Protein AF-A0A9P8JKS2-F1 (afdb_monomer_lite)

Organism: Aureobasidium melanogenum (NCBI:txid46634)

InterPro domains:
  IPR004343 Plus-3 domain [PF03126] (1-62)
  IPR004343 Plus-3 domain [PS51360] (1-87)
  IPR036128 Plus3-like superfamily [G3DSA:3.90.70.200] (1-84)
  IPR036128 Plus3-like superfamily [SSF159042] (1-85)

Radius of gyration: 45.81 Å; chains: 1; bounding box: 72×130×106 Å

Foldseek 3Di:
DWAFPDKDFADKDWDADPVRDIAIGRIWTFTDQQPDTDTHRCVPDDPDDDDPVNVVSSVVSNVVNVHDDDDPVNVVVVVVVVVCVVVDDDDPVNVVVVVVVRVVRVVSNLVVQLVVLVVQLVVCVVVVPVVSNVVSVVVNVCSVCVPPVVVVVVVVVVVVVVVVVVVVVVVVVVVVVVVVVVVVVVVVVVVVVVVVVVVVVVVVVVVVVVVVVVVVVVVVVDDDDDDDDDDDDDDDDDDDDDDDDDDDDDDDDPDDDDDDDPPDDPDVVVVVVVPCPPPPDDD

Secondary structure (DSSP, 8-state):
--EEEEEEEEEEEEEE-TTS-EEEEEEEEEEEETTEEEEEEGGGS--SPPPHHHHHHHHHHHHHTTPPPPPHHHHHHHHHHHHHHHHPPPPHHHHHHHHHHHHHHHHHHHHHHHHHHHHHHHHHHHTT-HHHHHHHHHHHHHHHHHHHHHHHHHHHHHHHHHHHHHHHHHHHHHHHHHHHHHHHHHHHHHHHHHHHHHHHHHHHHHHHHHHHHHHHHHHTTS------------------------------------S-----PPPHHHHHHHS--------

pLDDT: mean 73.34, std 19.93, range [29.66, 95.75]

Structure (mmCIF, N/CA/C/O backbone):
data_AF-A0A9P8JKS2-F1
#
_entry.id   AF-A0A9P8JKS2-F1
#
loop_
_atom_site.group_PDB
_atom_site.id
_atom_site.type_symbol
_atom_site.label_atom_id
_atom_site.label_alt_id
_atom_site.label_comp_id
_atom_site.label_asym_id
_atom_site.label_entity_id
_atom_site.label_seq_id
_atom_site.pdbx_PDB_ins_code
_atom_site.Cartn_x
_atom_site.Cartn_y
_atom_site.Cartn_z
_atom_site.occupancy
_atom_site.B_iso_or_equiv
_atom_site.auth_seq_id
_atom_site.auth_comp_id
_atom_site.auth_asym_id
_atom_site.auth_atom_id
_atom_site.pdbx_PDB_model_num
ATOM 1 N N . MET A 1 1 ? 18.249 -4.285 -13.008 1.00 86.75 1 MET A N 1
ATOM 2 C CA . MET A 1 1 ? 17.448 -3.113 -13.438 1.00 86.75 1 MET A CA 1
ATOM 3 C C . MET A 1 1 ? 16.385 -3.536 -14.451 1.00 86.75 1 MET A C 1
ATOM 5 O O . MET A 1 1 ? 16.694 -4.327 -15.337 1.00 86.75 1 MET A O 1
ATOM 9 N N . ALA A 1 2 ? 15.153 -3.040 -14.323 1.00 88.56 2 ALA A N 1
ATOM 10 C CA . ALA A 1 2 ? 14.040 -3.313 -15.238 1.00 88.56 2 ALA A CA 1
ATOM 11 C C . ALA A 1 2 ? 13.149 -2.064 -15.378 1.00 88.56 2 ALA A C 1
ATOM 13 O O . ALA A 1 2 ? 13.172 -1.192 -14.510 1.00 88.56 2 ALA A O 1
ATOM 14 N N . GLN A 1 3 ? 12.383 -1.966 -16.465 1.00 90.19 3 GLN A N 1
ATOM 15 C CA . GLN A 1 3 ? 11.448 -0.868 -16.716 1.00 90.19 3 GLN A CA 1
ATOM 16 C C . GLN A 1 3 ? 10.019 -1.291 -16.369 1.00 90.19 3 GLN A C 1
ATOM 18 O O . GLN A 1 3 ? 9.536 -2.285 -16.901 1.00 90.19 3 GLN A O 1
ATOM 23 N N . ILE A 1 4 ? 9.310 -0.512 -15.551 1.00 93.19 4 ILE A N 1
ATOM 24 C CA . ILE A 1 4 ? 7.879 -0.731 -15.295 1.00 93.19 4 ILE A CA 1
ATOM 25 C C . ILE A 1 4 ? 7.089 -0.331 -16.550 1.00 93.19 4 ILE A C 1
ATOM 27 O O . ILE A 1 4 ? 7.188 0.808 -17.009 1.00 93.19 4 ILE A O 1
ATOM 31 N N . LYS A 1 5 ? 6.326 -1.271 -17.114 1.00 91.62 5 LYS A N 1
ATOM 32 C CA . LYS A 1 5 ? 5.419 -1.042 -18.251 1.00 91.62 5 LYS A CA 1
ATOM 33 C C . LYS A 1 5 ? 3.995 -0.738 -17.800 1.00 91.62 5 LYS A C 1
ATOM 35 O O . LYS A 1 5 ? 3.306 0.045 -18.445 1.00 91.62 5 LYS A O 1
ATOM 40 N N . GLY A 1 6 ? 3.573 -1.331 -16.688 1.00 92.88 6 GLY A N 1
ATOM 41 C CA . GLY A 1 6 ? 2.240 -1.149 -16.133 1.00 92.88 6 GLY A CA 1
ATOM 42 C C . GLY A 1 6 ? 2.052 -1.911 -14.830 1.00 92.88 6 GLY A C 1
ATOM 43 O O . GLY A 1 6 ? 2.999 -2.476 -14.278 1.00 92.88 6 GLY A O 1
ATOM 44 N N . PHE A 1 7 ? 0.810 -1.934 -14.360 1.00 94.25 7 PHE A N 1
ATOM 45 C CA . PHE A 1 7 ? 0.413 -2.634 -13.146 1.00 94.25 7 PHE A CA 1
ATOM 46 C C . PHE A 1 7 ? -0.696 -3.631 -13.462 1.00 94.25 7 PHE A C 1
ATOM 48 O O . PHE A 1 7 ? -1.580 -3.348 -14.270 1.00 94.25 7 PHE A O 1
ATOM 55 N N . THR A 1 8 ? -0.646 -4.784 -12.808 1.00 93.75 8 THR A N 1
ATOM 56 C CA . THR A 1 8 ? -1.671 -5.829 -12.881 1.00 93.75 8 THR A CA 1
ATOM 57 C C . THR A 1 8 ? -2.110 -6.225 -11.474 1.00 93.75 8 THR A C 1
ATOM 59 O O . THR A 1 8 ? -1.420 -5.929 -10.497 1.00 93.75 8 THR A O 1
ATOM 62 N N . SER A 1 9 ? -3.282 -6.843 -11.344 1.00 90.69 9 SER A N 1
ATOM 63 C CA . SER A 1 9 ? -3.780 -7.371 -10.072 1.00 90.69 9 SER A CA 1
ATOM 64 C C . SER A 1 9 ? -3.593 -8.883 -10.026 1.00 90.69 9 SER A C 1
ATOM 66 O O . SER A 1 9 ? -4.036 -9.581 -10.936 1.00 90.69 9 SER A O 1
ATOM 68 N N . GLY A 1 10 ? -2.980 -9.383 -8.961 1.00 88.00 10 GLY A N 1
ATOM 69 C CA . GLY A 1 10 ? -2.690 -10.795 -8.759 1.00 88.00 10 GLY A CA 1
ATOM 70 C C . GLY A 1 10 ? -3.093 -11.276 -7.369 1.00 88.00 10 GLY A C 1
ATOM 71 O O . GLY A 1 10 ? -4.069 -10.815 -6.777 1.00 88.00 10 GLY A O 1
ATOM 72 N N . LYS A 1 11 ? -2.338 -12.245 -6.844 1.00 86.69 11 LYS A N 1
ATOM 73 C CA . LYS A 1 11 ? -2.612 -12.838 -5.531 1.00 86.69 11 LYS A CA 1
ATOM 74 C C . LYS A 1 11 ? -2.359 -11.806 -4.424 1.00 86.69 11 LYS A C 1
ATOM 76 O O . LYS A 1 11 ? -1.265 -11.255 -4.390 1.00 86.69 11 LYS A O 1
ATOM 81 N N . PRO A 1 12 ? -3.308 -11.562 -3.505 1.00 89.12 12 PRO A N 1
ATOM 82 C CA . PRO A 1 12 ? -3.088 -10.639 -2.398 1.00 89.12 12 PRO A CA 1
ATOM 83 C C . PRO A 1 12 ? -1.911 -11.077 -1.520 1.00 89.12 12 PRO A C 1
ATOM 85 O O . PRO A 1 12 ? -1.812 -12.245 -1.138 1.00 89.12 12 PRO A O 1
ATOM 88 N N . TYR A 1 13 ? -1.039 -10.137 -1.176 1.00 88.56 13 TYR A N 1
ATOM 89 C CA . TYR A 1 13 ? 0.088 -10.350 -0.276 1.00 88.56 13 TYR A CA 1
ATOM 90 C C . TYR A 1 13 ? 0.253 -9.166 0.682 1.00 88.56 13 TYR A C 1
ATOM 92 O O . TYR A 1 13 ? -0.280 -8.077 0.464 1.00 88.56 13 TYR A O 1
ATOM 100 N N . GLN A 1 14 ? 0.958 -9.409 1.784 1.00 88.38 14 GLN A N 1
ATOM 101 C CA . GLN A 1 14 ? 1.196 -8.421 2.830 1.00 88.38 14 GLN A CA 1
ATOM 102 C C . GLN A 1 14 ? 2.589 -7.808 2.665 1.00 88.38 14 GLN A C 1
ATOM 104 O O . GLN A 1 14 ? 3.551 -8.516 2.368 1.00 88.38 14 GLN A O 1
ATOM 109 N N . MET A 1 15 ? 2.682 -6.498 2.861 1.00 87.50 15 MET A N 1
ATOM 110 C CA . MET A 1 15 ? 3.915 -5.716 2.868 1.00 87.50 15 MET A CA 1
ATOM 111 C C . MET A 1 15 ? 3.954 -4.809 4.090 1.00 87.50 15 MET A C 1
ATOM 113 O O . MET A 1 15 ? 2.918 -4.483 4.664 1.00 87.50 15 MET A O 1
ATOM 117 N N . GLU A 1 16 ? 5.146 -4.378 4.474 1.00 87.25 16 GLU A N 1
ATOM 118 C CA . GLU A 1 16 ? 5.344 -3.397 5.535 1.00 87.25 16 GLU A CA 1
ATOM 119 C C . GLU A 1 16 ? 5.376 -1.986 4.937 1.00 87.25 16 GLU A C 1
ATOM 121 O O . GLU A 1 16 ? 6.025 -1.742 3.919 1.00 87.25 16 GLU A O 1
ATOM 126 N N . GLY A 1 17 ? 4.607 -1.063 5.515 1.00 81.38 17 GLY A N 1
ATOM 127 C CA . GLY A 1 17 ? 4.659 0.351 5.145 1.00 81.38 17 GLY A CA 1
ATOM 128 C C . GLY A 1 17 ? 5.829 1.070 5.818 1.00 81.38 17 GLY A C 1
ATOM 129 O O . GLY A 1 17 ? 6.444 0.544 6.739 1.00 81.38 17 GLY A O 1
ATOM 130 N N . LEU A 1 18 ? 6.077 2.327 5.435 1.00 75.44 18 LEU A N 1
ATOM 131 C CA . LEU A 1 18 ? 7.152 3.146 6.022 1.00 75.44 18 LEU A CA 1
ATOM 132 C C . LEU A 1 18 ? 7.033 3.306 7.550 1.00 75.44 18 LEU A C 1
ATOM 134 O O . LEU A 1 18 ? 8.031 3.504 8.234 1.00 75.44 18 LEU A O 1
ATOM 138 N N . ASN A 1 19 ? 5.817 3.181 8.085 1.00 79.31 19 ASN A N 1
ATOM 139 C CA . ASN A 1 19 ? 5.521 3.321 9.511 1.00 79.31 19 ASN A CA 1
ATOM 140 C C . ASN A 1 19 ? 5.611 1.983 10.273 1.00 79.31 19 ASN A C 1
ATOM 142 O O . ASN A 1 19 ? 5.067 1.872 11.369 1.00 79.31 19 ASN A O 1
ATOM 146 N N . GLY A 1 20 ? 6.176 0.935 9.661 1.00 78.38 20 GLY A N 1
ATOM 147 C CA . GLY A 1 20 ? 6.254 -0.420 10.221 1.00 78.38 20 GLY A CA 1
ATOM 148 C C . GLY A 1 20 ? 4.915 -1.169 10.292 1.00 78.38 20 GLY A C 1
ATOM 149 O O . GLY A 1 20 ? 4.833 -2.302 10.760 1.00 78.38 20 GLY A O 1
ATOM 150 N N . LYS A 1 21 ? 3.820 -0.545 9.839 1.00 84.44 21 LYS A N 1
ATOM 151 C CA . LYS A 1 21 ? 2.484 -1.151 9.857 1.00 84.44 21 LYS A CA 1
ATOM 152 C C . LYS A 1 21 ? 2.294 -2.048 8.630 1.00 84.44 21 LYS A C 1
ATOM 154 O O . LYS A 1 21 ? 2.535 -1.584 7.509 1.00 84.44 21 LYS A O 1
ATOM 159 N N . PRO A 1 22 ? 1.813 -3.292 8.797 1.00 85.12 22 PRO A N 1
ATOM 160 C CA . PRO A 1 22 ? 1.529 -4.156 7.667 1.00 85.12 22 PRO A CA 1
ATOM 161 C C . PRO A 1 22 ? 0.309 -3.659 6.885 1.00 85.12 22 PRO A C 1
ATOM 163 O O . PRO A 1 22 ? -0.738 -3.353 7.458 1.00 85.12 22 PRO A O 1
ATOM 166 N N . PHE A 1 23 ? 0.421 -3.631 5.562 1.00 87.31 23 PHE A N 1
ATOM 167 C CA . PHE A 1 23 ? -0.684 -3.387 4.646 1.00 87.31 23 PHE A CA 1
ATOM 168 C C . PHE A 1 23 ? -0.767 -4.501 3.603 1.00 87.31 23 PHE A C 1
ATOM 170 O O . PHE A 1 23 ? 0.216 -5.157 3.266 1.00 87.31 23 PHE A O 1
ATOM 177 N N . VAL A 1 24 ? -1.972 -4.734 3.098 1.00 88.69 24 VAL A N 1
ATOM 178 C CA . VAL A 1 24 ? -2.240 -5.758 2.090 1.00 88.69 24 VAL A CA 1
ATOM 179 C C . VAL A 1 24 ? -2.349 -5.091 0.729 1.00 88.69 24 VAL A C 1
ATOM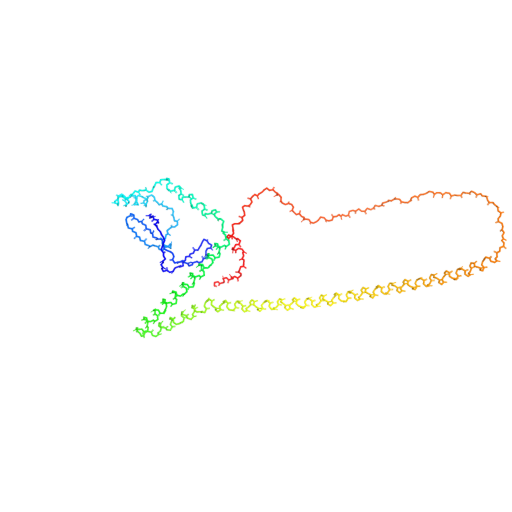 181 O O . VAL A 1 24 ? -3.046 -4.086 0.584 1.00 88.69 24 VAL A O 1
ATOM 184 N N . THR A 1 25 ? -1.716 -5.682 -0.279 1.00 88.88 25 THR A N 1
ATOM 185 C CA . THR A 1 25 ? -1.849 -5.268 -1.674 1.00 88.88 25 THR A CA 1
ATOM 186 C C . THR A 1 25 ? -2.042 -6.477 -2.584 1.00 88.88 25 THR A C 1
ATOM 188 O O . THR A 1 25 ? -1.514 -7.557 -2.337 1.00 88.88 25 THR A O 1
ATOM 191 N N . ASP A 1 26 ? -2.833 -6.304 -3.638 1.00 90.75 26 ASP A N 1
ATOM 192 C CA . ASP A 1 26 ? -3.009 -7.270 -4.727 1.00 90.75 26 ASP A CA 1
ATOM 193 C C . ASP A 1 26 ? -2.271 -6.833 -5.996 1.00 90.75 26 ASP A C 1
ATOM 195 O O . ASP A 1 26 ? -2.469 -7.406 -7.062 1.00 90.75 26 ASP A O 1
ATOM 199 N N . GLN A 1 27 ? -1.442 -5.796 -5.903 1.00 90.94 27 GLN A N 1
ATOM 200 C CA . GLN A 1 27 ? -0.905 -5.095 -7.057 1.00 90.94 27 GLN A CA 1
ATOM 201 C C . GLN A 1 27 ? 0.491 -5.610 -7.416 1.00 90.94 27 GLN A C 1
ATOM 203 O O . GLN A 1 27 ? 1.361 -5.724 -6.560 1.00 90.94 27 GLN A O 1
ATOM 208 N N . TYR A 1 28 ? 0.698 -5.907 -8.693 1.00 93.38 28 TYR A N 1
ATOM 209 C CA . TYR A 1 28 ? 1.932 -6.442 -9.259 1.00 93.38 28 TYR A CA 1
ATOM 210 C C . TYR A 1 28 ? 2.466 -5.466 -10.303 1.00 93.38 28 TYR A C 1
ATOM 212 O O . TYR A 1 28 ? 1.704 -4.901 -11.093 1.00 93.38 28 TYR A O 1
ATOM 220 N N . ALA A 1 29 ? 3.783 -5.283 -10.328 1.00 92.75 29 ALA A N 1
ATOM 221 C CA . ALA A 1 29 ? 4.447 -4.484 -11.343 1.00 92.75 29 ALA A CA 1
ATOM 222 C C . ALA A 1 29 ? 4.778 -5.368 -12.547 1.00 92.75 29 ALA A C 1
ATOM 224 O O . ALA A 1 29 ? 5.498 -6.363 -12.430 1.00 92.75 29 ALA A O 1
ATOM 225 N N . VAL A 1 30 ? 4.271 -4.995 -13.721 1.00 94.00 30 VAL A N 1
ATOM 226 C CA . VAL A 1 30 ? 4.699 -5.594 -14.985 1.00 94.00 30 VAL A CA 1
ATOM 227 C C . VAL A 1 30 ? 6.005 -4.918 -15.370 1.00 94.00 30 VAL A C 1
ATOM 229 O O . VAL A 1 30 ? 6.022 -3.745 -15.756 1.00 94.00 30 VAL A O 1
ATOM 232 N N . VAL A 1 31 ? 7.107 -5.645 -15.214 1.00 92.56 31 VAL A N 1
ATOM 233 C CA . VAL A 1 31 ? 8.454 -5.140 -15.475 1.00 92.56 31 VAL A CA 1
ATOM 234 C C . VAL A 1 31 ? 9.054 -5.806 -16.704 1.00 92.56 31 VAL A C 1
ATOM 236 O O . VAL A 1 31 ? 8.900 -7.005 -16.930 1.00 92.56 31 VAL A O 1
ATOM 239 N N . ALA A 1 32 ? 9.759 -5.002 -17.491 1.00 90.62 32 ALA A N 1
ATOM 240 C CA . ALA A 1 32 ? 10.454 -5.415 -18.694 1.00 90.62 32 ALA A CA 1
ATOM 241 C C . ALA A 1 32 ? 11.969 -5.335 -18.489 1.00 90.62 32 ALA A C 1
ATOM 243 O O . ALA A 1 32 ? 12.503 -4.297 -18.081 1.00 90.62 32 ALA A O 1
ATOM 244 N N . HIS A 1 33 ? 12.670 -6.417 -18.812 1.00 89.75 33 HIS A N 1
ATOM 245 C CA . HIS A 1 33 ? 14.121 -6.434 -18.954 1.00 89.75 33 HIS A CA 1
ATOM 246 C C . HIS A 1 33 ? 14.448 -6.829 -20.394 1.00 89.75 33 HIS A C 1
ATOM 248 O O . HIS A 1 33 ? 14.303 -7.991 -20.770 1.00 89.75 33 HIS A O 1
ATOM 254 N N . GLY A 1 34 ? 14.814 -5.843 -21.217 1.00 86.56 34 GLY A N 1
ATOM 255 C CA . GLY A 1 34 ? 14.861 -6.045 -22.664 1.00 86.56 34 GLY A CA 1
ATOM 256 C C . GLY A 1 34 ? 13.458 -6.315 -23.221 1.00 86.56 34 GLY A C 1
ATOM 257 O O . GLY A 1 34 ? 12.528 -5.555 -22.945 1.00 86.56 34 GLY A O 1
ATOM 258 N N . LYS A 1 35 ? 13.303 -7.405 -23.973 1.00 87.50 35 LYS A N 1
ATOM 259 C CA . LYS A 1 35 ? 12.033 -7.902 -24.525 1.00 87.50 35 LYS A CA 1
ATOM 260 C C . LYS A 1 35 ? 11.270 -8.822 -23.563 1.00 87.50 35 LYS A C 1
ATOM 262 O O . LYS A 1 35 ? 10.098 -9.110 -23.792 1.00 87.50 35 LYS A O 1
ATOM 267 N N . ALA A 1 36 ? 11.918 -9.305 -22.504 1.00 89.12 36 ALA A N 1
ATOM 268 C CA . ALA A 1 36 ? 11.271 -10.166 -21.524 1.00 89.12 36 ALA A CA 1
ATOM 269 C C . ALA A 1 36 ? 10.399 -9.328 -20.584 1.00 89.12 36 ALA A C 1
ATOM 271 O O . ALA A 1 36 ? 10.910 -8.489 -19.841 1.00 89.12 36 ALA A O 1
ATOM 272 N N . GLU A 1 37 ? 9.093 -9.583 -20.595 1.00 92.44 37 GLU A N 1
ATOM 273 C CA . GLU A 1 37 ? 8.124 -8.952 -19.700 1.00 92.44 37 GLU A CA 1
ATOM 274 C C . GLU A 1 37 ? 7.611 -9.978 -18.693 1.00 92.44 37 GLU A C 1
ATOM 276 O O . GLU A 1 37 ? 7.249 -11.101 -19.053 1.00 92.44 37 GLU A O 1
ATOM 281 N N . LYS A 1 38 ? 7.616 -9.607 -17.412 1.00 92.69 38 LYS A N 1
ATOM 282 C CA . LYS A 1 38 ? 7.111 -10.461 -16.341 1.00 92.69 38 LYS A CA 1
ATOM 283 C C . LYS A 1 38 ? 6.496 -9.629 -15.227 1.00 92.69 38 LYS A C 1
ATOM 285 O O . LYS A 1 38 ? 6.981 -8.555 -14.881 1.00 92.69 38 LYS A O 1
ATOM 290 N N . GLU A 1 39 ? 5.432 -10.161 -14.654 1.00 93.50 39 GLU A N 1
ATOM 291 C CA . GLU A 1 39 ? 4.775 -9.625 -13.469 1.00 93.50 39 GLU A CA 1
ATOM 292 C C . GLU A 1 39 ? 5.521 -10.054 -12.202 1.00 93.50 39 GLU A C 1
ATOM 294 O O . GLU A 1 39 ? 5.778 -11.238 -11.970 1.00 93.50 39 GLU A O 1
ATOM 299 N N . TRP A 1 40 ? 5.887 -9.066 -11.388 1.00 93.31 40 TRP A N 1
ATOM 300 C CA . TRP A 1 40 ? 6.582 -9.262 -10.123 1.00 93.31 40 TRP A CA 1
ATOM 301 C C . TRP A 1 40 ? 5.829 -8.563 -8.987 1.00 93.31 40 TRP A C 1
ATOM 303 O O . TRP A 1 40 ? 5.344 -7.442 -9.169 1.00 93.31 40 TRP A O 1
ATOM 313 N N . PRO A 1 41 ? 5.714 -9.202 -7.810 1.00 92.88 41 PRO A N 1
ATOM 314 C CA . PRO A 1 41 ? 5.171 -8.539 -6.635 1.00 92.88 41 PRO A CA 1
ATOM 315 C C . PRO A 1 41 ? 6.172 -7.493 -6.128 1.00 92.88 41 PRO A C 1
ATOM 317 O O . PRO A 1 41 ? 7.382 -7.707 -6.187 1.00 92.88 41 PRO A O 1
ATOM 320 N N . PHE A 1 42 ? 5.677 -6.391 -5.564 1.00 90.19 42 PHE A N 1
ATOM 321 C CA . PHE A 1 42 ? 6.522 -5.316 -5.026 1.00 90.19 42 PHE A CA 1
ATOM 322 C C . PHE A 1 42 ? 7.453 -5.764 -3.892 1.00 90.19 42 PHE A C 1
ATOM 324 O O . PHE A 1 42 ? 8.495 -5.155 -3.701 1.00 90.19 42 PHE A O 1
ATOM 331 N N . ILE A 1 43 ? 7.144 -6.862 -3.192 1.00 89.62 43 ILE A N 1
ATOM 332 C CA . ILE A 1 43 ? 8.044 -7.441 -2.178 1.00 89.62 43 ILE A CA 1
ATOM 333 C C . ILE A 1 43 ? 9.373 -7.946 -2.768 1.00 89.62 43 ILE A C 1
ATOM 335 O O . ILE A 1 43 ? 10.354 -8.091 -2.051 1.00 89.62 43 ILE A O 1
ATOM 339 N N . ALA A 1 44 ? 9.411 -8.237 -4.071 1.00 88.19 44 ALA A N 1
ATOM 340 C CA . ALA A 1 44 ? 10.626 -8.655 -4.764 1.00 88.19 44 ALA A CA 1
ATOM 341 C C . ALA A 1 44 ? 11.442 -7.465 -5.305 1.00 88.19 44 ALA A C 1
ATOM 343 O O . ALA A 1 44 ? 12.509 -7.671 -5.886 1.00 88.19 44 ALA A O 1
ATOM 344 N N . CYS A 1 45 ? 10.943 -6.233 -5.170 1.00 88.06 45 CYS A N 1
ATOM 345 C CA . CYS A 1 45 ? 11.658 -5.032 -5.579 1.00 88.06 45 CYS A CA 1
ATOM 346 C C . CYS A 1 45 ? 12.644 -4.609 -4.480 1.00 88.06 45 CYS A C 1
ATOM 348 O O . CYS A 1 45 ? 12.291 -4.591 -3.307 1.00 88.06 45 CYS A O 1
ATOM 350 N N . SER A 1 46 ? 13.879 -4.279 -4.868 1.00 90.94 46 SER A N 1
ATOM 351 C CA . SER A 1 46 ? 14.891 -3.742 -3.950 1.00 90.94 46 SER A CA 1
ATOM 352 C C . SER A 1 46 ? 14.727 -2.231 -3.786 1.00 90.94 46 SER A C 1
ATOM 354 O O . SER A 1 46 ? 14.475 -1.540 -4.775 1.00 90.94 46 SER A O 1
ATOM 356 N N . ASP A 1 47 ? 14.971 -1.729 -2.575 1.00 88.62 47 ASP A N 1
ATOM 357 C CA . ASP A 1 47 ? 15.024 -0.294 -2.255 1.00 88.62 47 ASP A CA 1
ATOM 358 C C . ASP A 1 47 ? 16.432 0.315 -2.433 1.00 88.62 47 ASP A C 1
ATOM 360 O O . ASP A 1 47 ? 16.639 1.513 -2.235 1.00 88.62 47 ASP A O 1
ATOM 364 N N . SER A 1 48 ? 17.431 -0.498 -2.799 1.00 91.06 48 SER A N 1
ATOM 365 C CA . SER A 1 48 ? 18.808 -0.040 -3.016 1.00 91.06 48 SER A CA 1
ATOM 366 C C . SER A 1 48 ? 18.972 0.747 -4.322 1.00 91.06 48 SER A C 1
ATOM 368 O O . SER A 1 48 ? 18.285 0.500 -5.314 1.00 91.06 48 SER A O 1
ATOM 370 N N . SER A 1 49 ? 19.958 1.648 -4.367 1.00 92.69 49 SER A N 1
ATOM 371 C CA . SER A 1 49 ? 20.353 2.314 -5.611 1.00 92.69 49 SER A CA 1
ATOM 372 C C . SER A 1 49 ? 20.913 1.319 -6.635 1.00 92.69 49 SER A C 1
ATOM 374 O O . SER A 1 49 ? 21.451 0.267 -6.283 1.00 92.69 49 SER A O 1
ATOM 376 N N . PHE A 1 50 ? 20.792 1.656 -7.923 1.00 91.62 50 PHE A N 1
ATOM 377 C CA . PHE A 1 50 ? 21.345 0.830 -8.993 1.00 91.62 50 PHE A CA 1
ATOM 378 C C . PHE A 1 50 ? 22.872 0.854 -8.971 1.00 91.62 50 PHE A C 1
ATOM 380 O O . PHE A 1 50 ? 23.486 1.922 -8.944 1.00 91.62 50 PHE A O 1
ATOM 387 N N . THR A 1 51 ? 23.477 -0.328 -9.051 1.00 95.19 51 THR A N 1
ATOM 388 C CA . THR A 1 51 ? 24.924 -0.463 -9.219 1.00 95.19 51 THR A CA 1
ATOM 389 C C . THR A 1 51 ? 25.318 -0.307 -10.686 1.00 95.19 51 THR A C 1
ATOM 391 O O . THR A 1 51 ? 24.543 -0.602 -11.602 1.00 95.19 51 THR A O 1
ATOM 394 N N . GLU A 1 52 ? 26.560 0.110 -10.931 1.00 93.62 52 GLU A N 1
ATOM 395 C CA . GLU A 1 52 ? 27.098 0.248 -12.289 1.00 93.62 52 GLU A CA 1
ATOM 396 C C . GLU A 1 52 ? 27.040 -1.083 -13.057 1.00 93.62 52 GLU A C 1
ATOM 398 O O . GLU A 1 52 ? 26.577 -1.127 -14.194 1.00 93.62 52 GLU A O 1
ATOM 403 N N . SER A 1 53 ? 27.350 -2.197 -12.385 1.00 93.94 53 SER A N 1
ATOM 404 C CA . SER A 1 53 ? 27.295 -3.537 -12.984 1.00 93.94 53 SER A CA 1
ATOM 405 C C . SER A 1 53 ? 25.887 -3.962 -13.433 1.00 93.94 53 SER A C 1
ATOM 407 O O . SER A 1 53 ? 25.726 -4.699 -14.409 1.00 93.94 53 SER A O 1
ATOM 409 N N . GLU A 1 54 ? 24.836 -3.519 -12.738 1.00 92.75 54 GLU A N 1
ATOM 410 C CA . GLU A 1 54 ? 23.449 -3.792 -13.130 1.00 92.75 54 GLU A CA 1
ATOM 411 C C . GLU A 1 54 ? 23.015 -2.917 -14.301 1.00 92.75 54 GLU A C 1
ATOM 413 O O . GLU A 1 54 ? 22.248 -3.368 -15.158 1.00 92.75 54 GLU A O 1
ATOM 418 N N . PHE A 1 55 ? 23.499 -1.674 -14.338 1.00 91.38 55 PHE A N 1
ATOM 419 C CA . PHE A 1 55 ? 23.248 -0.753 -15.437 1.00 91.38 55 PHE A CA 1
ATOM 420 C C . PHE A 1 55 ? 23.924 -1.226 -16.728 1.00 91.38 55 PHE A C 1
ATOM 422 O O . PHE A 1 55 ? 23.291 -1.233 -17.784 1.00 91.38 55 PHE A O 1
ATOM 429 N N . GLU A 1 56 ? 25.167 -1.703 -16.647 1.00 92.62 56 GLU A N 1
ATOM 430 C CA . GLU A 1 56 ? 25.876 -2.298 -17.782 1.00 92.62 56 GLU A CA 1
ATOM 431 C C . GLU A 1 56 ? 25.149 -3.528 -18.329 1.00 92.62 56 GLU A C 1
ATOM 433 O O . GLU A 1 56 ? 24.914 -3.614 -19.536 1.00 92.62 56 GLU A O 1
ATOM 438 N N . ARG A 1 57 ? 24.698 -4.439 -17.452 1.00 91.81 57 ARG A N 1
ATOM 439 C CA . ARG A 1 57 ? 23.878 -5.596 -17.859 1.00 91.81 57 ARG A CA 1
ATOM 440 C C . ARG A 1 57 ? 22.586 -5.173 -18.547 1.00 91.81 57 ARG A C 1
ATOM 442 O O . ARG A 1 57 ? 22.212 -5.752 -19.562 1.00 91.81 57 ARG A O 1
ATOM 449 N N . PHE A 1 58 ? 21.910 -4.156 -18.020 1.00 90.62 58 PHE A N 1
ATOM 450 C CA . PHE A 1 58 ? 20.686 -3.636 -18.620 1.00 90.62 58 PHE A CA 1
ATOM 451 C C . PHE A 1 58 ? 20.935 -3.011 -19.997 1.00 90.62 58 PHE A C 1
ATOM 453 O O . PHE A 1 58 ? 20.181 -3.263 -20.935 1.00 90.62 58 PHE A O 1
ATOM 460 N N . LYS A 1 59 ? 22.020 -2.246 -20.152 1.00 91.19 59 LYS A N 1
ATOM 461 C CA . LYS A 1 59 ? 22.429 -1.683 -21.443 1.00 91.19 59 LYS A CA 1
ATOM 462 C C . LYS A 1 59 ? 22.763 -2.781 -22.455 1.00 91.19 59 LYS A C 1
ATOM 464 O O . LYS A 1 59 ? 22.359 -2.664 -23.609 1.00 91.19 59 LYS A O 1
ATOM 469 N N . ALA A 1 60 ? 23.456 -3.836 -22.025 1.00 91.62 60 ALA A N 1
ATOM 470 C CA . ALA A 1 60 ? 23.760 -4.991 -22.864 1.00 91.62 60 ALA A CA 1
ATOM 471 C C . ALA A 1 60 ? 22.477 -5.692 -23.339 1.00 91.62 60 ALA A C 1
ATOM 473 O O . ALA A 1 60 ? 22.317 -5.897 -24.537 1.00 91.62 60 ALA A O 1
ATOM 474 N N . ALA A 1 61 ? 21.527 -5.957 -22.435 1.00 90.00 61 ALA A N 1
ATOM 475 C CA . ALA A 1 61 ? 20.241 -6.567 -22.781 1.00 90.00 61 ALA A CA 1
ATOM 476 C C . ALA A 1 61 ? 19.433 -5.720 -23.782 1.00 90.00 61 ALA A C 1
ATOM 478 O O . ALA A 1 61 ? 18.919 -6.240 -24.769 1.00 90.00 61 ALA A O 1
ATOM 479 N N . LEU A 1 62 ? 19.371 -4.398 -23.582 1.00 89.06 62 LEU A N 1
ATOM 480 C CA . LEU A 1 62 ? 18.700 -3.495 -24.524 1.00 89.06 62 LEU A CA 1
ATOM 481 C C . LEU A 1 62 ? 19.379 -3.464 -25.899 1.00 89.06 62 LEU A C 1
ATOM 483 O O . LEU A 1 62 ? 18.685 -3.401 -26.913 1.00 89.06 62 LEU A O 1
ATOM 487 N N . ALA A 1 63 ? 20.713 -3.517 -25.941 1.00 88.88 63 ALA A N 1
ATOM 488 C CA . ALA A 1 63 ? 21.462 -3.568 -27.193 1.00 88.88 63 ALA A CA 1
ATOM 489 C C . ALA A 1 63 ? 21.198 -4.875 -27.957 1.00 88.88 63 ALA A C 1
ATOM 491 O O . ALA A 1 63 ? 20.995 -4.827 -29.169 1.00 88.88 63 ALA A O 1
ATOM 492 N N . THR A 1 64 ? 21.135 -6.014 -27.256 1.00 91.00 64 THR A N 1
ATOM 493 C CA . THR A 1 64 ? 20.761 -7.313 -27.839 1.00 91.00 64 THR A CA 1
ATOM 494 C C . THR A 1 64 ? 19.354 -7.284 -28.430 1.00 91.00 64 THR A C 1
ATOM 496 O O . THR A 1 64 ? 19.147 -7.762 -29.541 1.00 91.00 64 THR A O 1
ATOM 499 N N . ASP A 1 65 ? 18.406 -6.660 -27.733 1.00 88.62 65 ASP A N 1
ATOM 500 C CA . ASP A 1 65 ? 17.008 -6.592 -28.164 1.00 88.62 65 ASP A CA 1
ATOM 501 C C . ASP A 1 65 ? 16.709 -5.424 -29.118 1.00 88.62 65 ASP A C 1
ATOM 503 O O . ASP A 1 65 ? 15.551 -5.190 -29.470 1.00 88.62 65 ASP A O 1
ATOM 507 N N . SER A 1 66 ? 17.731 -4.683 -29.569 1.00 86.25 66 SER A N 1
ATOM 508 C CA . SER A 1 66 ? 17.604 -3.489 -30.426 1.00 86.25 66 SER A CA 1
ATOM 509 C C . SER A 1 66 ? 16.657 -2.411 -29.869 1.00 86.25 66 SER A C 1
ATOM 511 O O . SER A 1 66 ? 16.066 -1.618 -30.605 1.00 86.25 66 SER A O 1
ATOM 513 N N . LEU A 1 67 ? 16.518 -2.357 -28.543 1.00 84.88 67 LEU A N 1
ATOM 514 C CA . LEU A 1 67 ? 15.678 -1.400 -27.834 1.00 84.88 67 LEU A CA 1
ATOM 515 C C . LEU A 1 67 ? 16.486 -0.158 -27.453 1.00 84.88 67 LEU A C 1
ATOM 517 O O . LEU A 1 67 ? 17.633 -0.222 -27.008 1.00 84.88 67 LEU A O 1
ATOM 521 N N . ARG A 1 68 ? 15.870 1.017 -27.604 1.00 84.81 68 ARG A N 1
ATOM 522 C CA . ARG A 1 68 ? 16.525 2.292 -27.300 1.00 84.81 68 ARG A CA 1
ATOM 523 C C . ARG A 1 68 ? 16.498 2.582 -25.799 1.00 84.81 68 ARG A C 1
ATOM 525 O O . ARG A 1 68 ? 15.458 2.461 -25.155 1.00 84.81 68 ARG A O 1
ATOM 532 N N . LEU A 1 69 ? 17.623 3.065 -25.267 1.00 85.94 69 LEU A N 1
ATOM 533 C CA . LEU A 1 69 ? 17.682 3.562 -23.893 1.00 85.94 69 LEU A CA 1
ATOM 534 C C . LEU A 1 69 ? 16.771 4.794 -23.706 1.00 85.94 69 LEU A C 1
ATOM 536 O O . LEU A 1 69 ? 16.712 5.653 -24.597 1.00 85.94 69 LEU A O 1
ATOM 540 N N . PRO A 1 70 ? 16.102 4.927 -22.544 1.00 87.69 70 PRO A N 1
ATOM 541 C CA . PRO A 1 70 ? 15.326 6.117 -22.212 1.00 87.69 70 PRO A CA 1
ATOM 542 C C . PRO A 1 70 ? 16.166 7.394 -22.323 1.00 87.69 70 PRO A C 1
ATOM 544 O O . PRO A 1 70 ? 17.320 7.440 -21.896 1.00 87.69 70 PRO A O 1
ATOM 547 N N . SER A 1 71 ? 15.589 8.450 -22.899 1.00 91.81 71 SER A N 1
ATOM 548 C CA . SER A 1 71 ? 16.280 9.736 -23.010 1.00 91.81 71 SER A CA 1
ATOM 549 C C . SER A 1 71 ? 16.345 10.442 -21.654 1.00 91.81 71 SER A C 1
ATOM 551 O O . SER A 1 71 ? 15.424 10.338 -20.842 1.00 91.81 71 SER A O 1
ATOM 553 N N . LYS A 1 72 ? 17.394 11.245 -21.431 1.00 91.25 72 LYS A N 1
ATOM 554 C CA . LYS A 1 72 ? 17.523 12.058 -20.209 1.00 91.25 72 LYS A CA 1
ATOM 555 C C . LYS A 1 72 ? 16.308 12.970 -19.993 1.00 91.25 72 LYS A C 1
ATOM 557 O O . LYS A 1 72 ? 15.855 13.115 -18.867 1.00 91.25 72 LYS A O 1
ATOM 562 N N . LYS A 1 73 ? 15.738 13.527 -21.069 1.00 94.19 73 LYS A N 1
ATOM 563 C CA . LYS A 1 73 ? 14.529 14.366 -21.004 1.00 94.19 73 LYS A CA 1
ATOM 564 C C . LYS A 1 73 ? 13.321 13.599 -20.455 1.00 94.19 73 LYS A C 1
ATOM 566 O O . LYS A 1 73 ? 12.593 14.140 -19.632 1.00 94.19 73 LYS A O 1
ATOM 571 N N . ALA A 1 74 ? 13.125 12.350 -20.881 1.00 91.81 74 ALA A N 1
ATOM 572 C CA . ALA A 1 74 ? 12.038 11.514 -20.373 1.00 91.81 74 ALA A CA 1
ATOM 573 C C . ALA A 1 74 ? 12.225 11.176 -18.886 1.00 91.81 74 ALA A C 1
ATOM 575 O O . ALA A 1 74 ? 11.255 11.183 -18.137 1.00 91.81 74 ALA A O 1
ATOM 576 N N . LEU A 1 75 ? 13.468 10.930 -18.452 1.00 91.25 75 LEU A N 1
ATOM 577 C CA . LEU A 1 75 ? 13.778 10.675 -17.042 1.00 91.25 75 LEU A CA 1
ATOM 578 C C . LEU A 1 75 ? 13.513 11.901 -16.164 1.00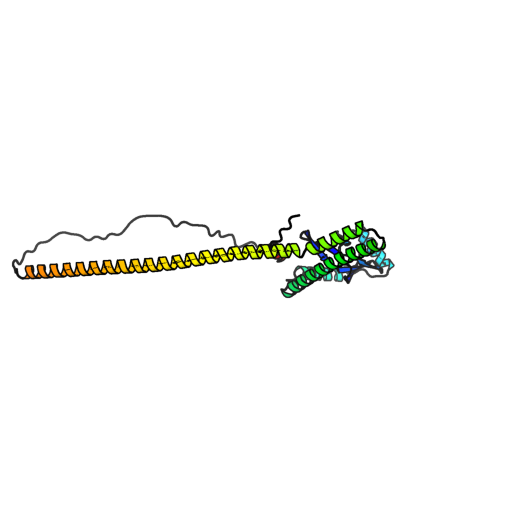 91.25 75 LEU A C 1
ATOM 580 O O . LEU A 1 75 ? 12.902 11.758 -15.114 1.00 91.25 75 LEU A O 1
ATOM 584 N N . VAL A 1 76 ? 13.917 13.096 -16.609 1.00 95.25 76 VAL A N 1
ATOM 585 C CA . VAL A 1 76 ? 13.656 14.348 -15.877 1.00 95.25 76 VAL A CA 1
ATOM 586 C C . VAL A 1 76 ? 12.155 14.615 -15.778 1.00 95.25 76 VAL A C 1
ATOM 588 O O . VAL A 1 76 ? 11.657 14.815 -14.683 1.00 95.25 76 VAL A O 1
ATOM 591 N N . SER A 1 77 ? 11.413 14.488 -16.883 1.00 95.50 77 SER A N 1
ATOM 592 C CA . SER A 1 77 ? 9.951 14.642 -16.857 1.00 95.50 77 SER A CA 1
ATOM 593 C C . SER A 1 77 ? 9.273 13.662 -15.896 1.00 95.50 77 SER A C 1
ATOM 595 O O . SER A 1 77 ? 8.312 14.028 -15.234 1.00 95.50 77 SER A O 1
ATOM 597 N N . LYS A 1 78 ? 9.762 12.419 -15.799 1.00 94.38 78 LYS A N 1
ATOM 598 C CA . LYS A 1 78 ? 9.219 11.432 -14.854 1.00 94.38 78 LYS A CA 1
ATOM 599 C C . LYS A 1 78 ? 9.593 11.725 -13.405 1.00 94.38 78 LYS A C 1
ATOM 601 O O . LYS A 1 78 ? 8.826 11.398 -12.509 1.00 94.38 78 LYS A O 1
ATOM 606 N N . LEU A 1 79 ? 10.753 12.327 -13.177 1.00 93.94 79 LEU A N 1
ATOM 607 C CA . LEU A 1 79 ? 11.167 12.797 -11.861 1.00 93.94 79 LEU A CA 1
ATOM 608 C C . LEU A 1 79 ? 10.251 13.943 -11.400 1.00 93.94 79 LEU A C 1
ATOM 610 O O . LEU A 1 79 ? 9.765 13.910 -10.272 1.00 93.94 79 LEU A O 1
ATOM 614 N N . ASP A 1 80 ? 9.928 14.874 -12.299 1.00 95.75 80 ASP A N 1
ATOM 615 C CA . ASP A 1 80 ? 8.975 15.955 -12.028 1.00 95.75 80 ASP A CA 1
ATOM 616 C C . ASP A 1 80 ? 7.571 15.406 -11.705 1.00 95.75 80 ASP A C 1
ATOM 618 O O . ASP A 1 80 ? 6.958 15.844 -10.733 1.00 95.75 80 ASP A O 1
ATOM 622 N N . ASP A 1 81 ? 7.094 14.387 -12.438 1.00 94.81 81 ASP A N 1
ATOM 623 C CA . ASP A 1 81 ? 5.824 13.701 -12.136 1.00 94.81 81 ASP A CA 1
ATOM 624 C C . ASP A 1 81 ? 5.814 13.102 -10.709 1.00 94.81 81 ASP A C 1
ATOM 626 O O . ASP A 1 81 ? 4.805 13.168 -10.005 1.00 94.81 81 ASP A O 1
ATOM 630 N N . ILE A 1 82 ? 6.935 12.518 -10.261 1.00 94.00 82 ILE A N 1
ATOM 631 C CA . ILE A 1 82 ? 7.069 11.943 -8.909 1.00 94.00 82 ILE A CA 1
ATOM 632 C C . ILE A 1 82 ? 7.050 13.045 -7.850 1.00 94.00 82 ILE A C 1
ATOM 634 O O . ILE A 1 82 ? 6.382 12.902 -6.827 1.00 94.00 82 ILE A O 1
ATOM 638 N N . HIS A 1 83 ? 7.756 14.151 -8.081 1.00 94.38 83 HIS A N 1
ATOM 639 C CA . HIS A 1 83 ? 7.735 15.292 -7.168 1.00 94.38 83 HIS A CA 1
ATOM 640 C C . HIS A 1 83 ? 6.336 15.904 -7.057 1.00 94.38 83 HIS A C 1
ATOM 642 O O . HIS A 1 83 ? 5.873 16.155 -5.946 1.00 94.38 83 HIS A O 1
ATOM 648 N N . ALA A 1 84 ?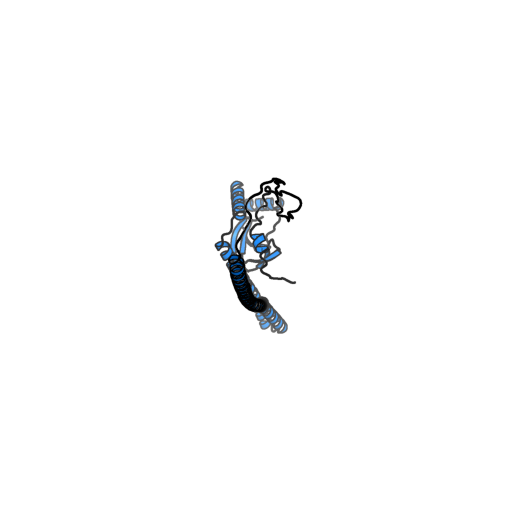 5.621 16.043 -8.177 1.00 94.56 84 ALA A N 1
ATOM 649 C CA . ALA A 1 84 ? 4.237 16.503 -8.176 1.00 94.56 84 ALA A CA 1
ATOM 650 C C . ALA A 1 84 ? 3.322 15.577 -7.356 1.00 94.56 84 ALA A C 1
ATOM 652 O O . ALA A 1 84 ? 2.457 16.055 -6.624 1.00 94.56 84 ALA A O 1
ATOM 653 N N . LEU A 1 85 ? 3.538 14.258 -7.422 1.00 91.94 85 LEU A N 1
ATOM 654 C CA . LEU A 1 85 ? 2.794 13.290 -6.612 1.00 91.94 85 LEU A CA 1
ATOM 655 C C . LEU A 1 85 ? 3.114 13.403 -5.112 1.00 91.94 85 LEU A C 1
ATOM 657 O O . LEU A 1 85 ? 2.226 13.220 -4.284 1.00 91.94 85 LEU A O 1
ATOM 661 N N . LEU A 1 86 ? 4.361 13.714 -4.749 1.00 90.25 86 LEU A N 1
ATOM 662 C CA . LEU A 1 86 ? 4.770 13.904 -3.351 1.00 90.25 86 LEU A CA 1
ATOM 663 C C . LEU A 1 86 ? 4.217 15.196 -2.737 1.00 90.25 86 LEU A C 1
ATOM 665 O O . LEU A 1 86 ? 3.997 15.256 -1.527 1.00 90.25 86 LEU A O 1
ATOM 669 N N . GLU A 1 87 ? 4.026 16.231 -3.553 1.00 92.00 87 GLU A N 1
ATOM 670 C CA . GLU A 1 87 ? 3.473 17.525 -3.134 1.00 92.00 87 GLU A CA 1
ATOM 671 C C . GLU A 1 87 ? 1.940 17.573 -3.198 1.00 92.00 87 GLU A C 1
ATOM 673 O O . GLU A 1 87 ? 1.319 18.501 -2.665 1.00 92.00 87 GLU A O 1
ATOM 678 N N . TYR A 1 88 ? 1.328 16.561 -3.816 1.00 92.50 88 TYR A N 1
ATOM 679 C CA . TYR A 1 88 ? -0.111 16.454 -3.985 1.00 92.50 88 TYR A CA 1
ATOM 680 C C . TYR A 1 88 ? -0.851 16.515 -2.643 1.00 92.50 88 TYR A C 1
ATOM 682 O O . TYR A 1 88 ? -0.588 15.744 -1.718 1.00 92.50 88 TYR A O 1
ATOM 690 N N . GLN A 1 89 ? -1.809 17.439 -2.554 1.00 89.44 89 GLN A N 1
ATOM 691 C CA . GLN A 1 89 ? -2.705 17.554 -1.410 1.00 89.44 89 GLN A CA 1
ATOM 692 C C . GLN A 1 89 ? -3.889 16.617 -1.619 1.00 89.44 89 GLN A C 1
ATOM 694 O O . GLN A 1 89 ? -4.630 16.747 -2.593 1.00 89.44 89 GLN A O 1
ATOM 699 N N . TRP A 1 90 ? -4.051 15.673 -0.700 1.00 89.69 90 TRP A N 1
ATOM 700 C CA . TRP A 1 90 ? -5.118 14.687 -0.763 1.00 89.69 90 TRP A CA 1
ATOM 701 C C . TRP A 1 90 ? -6.463 15.361 -0.522 1.00 89.69 90 TRP A C 1
ATOM 703 O O . TRP A 1 90 ? -6.630 16.103 0.444 1.00 89.69 90 TRP A O 1
ATOM 713 N N . THR A 1 91 ? -7.427 15.092 -1.398 1.00 93.19 91 THR A N 1
ATOM 714 C CA . THR A 1 91 ? -8.807 15.522 -1.175 1.00 93.19 91 THR A CA 1
ATOM 715 C C . THR A 1 91 ? -9.540 14.521 -0.284 1.00 93.19 91 THR A C 1
ATOM 717 O O . THR A 1 91 ? -9.168 13.345 -0.210 1.00 93.19 91 THR A O 1
ATOM 720 N N . ASP A 1 92 ? -10.626 14.954 0.355 1.00 90.44 92 ASP A N 1
ATOM 721 C CA . ASP A 1 92 ? -11.463 14.069 1.175 1.00 90.44 92 ASP A CA 1
ATOM 722 C C . ASP A 1 92 ? -11.983 12.862 0.375 1.00 90.44 92 ASP A C 1
ATOM 724 O O . ASP A 1 92 ? -12.050 11.742 0.889 1.00 90.44 92 ASP A O 1
ATOM 728 N N . GLU A 1 93 ? -12.286 13.053 -0.912 1.00 90.88 93 GLU A N 1
ATOM 729 C CA . GLU A 1 93 ? -12.696 11.963 -1.797 1.00 90.88 93 GLU A CA 1
ATOM 730 C C . GLU A 1 93 ? -11.581 10.935 -2.014 1.00 90.88 93 GLU A C 1
ATOM 732 O O . GLU A 1 93 ? -11.843 9.730 -2.025 1.00 90.88 93 GLU A O 1
ATOM 737 N N . ASP A 1 94 ? -10.331 11.378 -2.175 1.00 89.31 94 ASP A N 1
ATOM 738 C CA . ASP A 1 94 ? -9.187 10.476 -2.334 1.00 89.31 94 ASP A CA 1
ATOM 739 C C . ASP A 1 94 ? -8.936 9.660 -1.073 1.00 89.31 94 ASP A C 1
ATOM 741 O O . ASP A 1 94 ? -8.643 8.463 -1.151 1.00 89.31 94 ASP A O 1
ATOM 745 N N . ILE A 1 95 ? -9.104 10.284 0.093 1.00 89.38 95 ILE A N 1
ATOM 746 C CA . ILE A 1 95 ? -8.986 9.615 1.389 1.00 89.38 95 ILE A CA 1
ATOM 747 C C . ILE A 1 95 ? -10.058 8.530 1.510 1.00 89.38 95 ILE A C 1
ATOM 749 O O . ILE A 1 95 ? -9.741 7.380 1.824 1.00 89.38 95 ILE A O 1
ATOM 753 N N . GLN A 1 96 ? -11.314 8.845 1.184 1.00 91.81 96 GLN A N 1
ATOM 754 C CA . GLN A 1 96 ? -12.395 7.857 1.189 1.00 91.81 96 GLN A CA 1
ATOM 755 C C . GLN A 1 96 ? -12.141 6.723 0.187 1.00 91.81 96 GLN A C 1
ATOM 757 O O . GLN A 1 96 ? -12.290 5.548 0.537 1.00 91.81 96 GLN A O 1
ATOM 762 N N . ARG A 1 97 ? -11.689 7.040 -1.036 1.00 90.06 97 ARG A N 1
ATOM 763 C CA . ARG A 1 97 ? -11.289 6.036 -2.038 1.00 90.06 97 ARG A CA 1
ATOM 764 C C . ARG A 1 97 ? -10.192 5.117 -1.498 1.00 90.06 97 ARG A C 1
ATOM 766 O O . ARG A 1 97 ? -10.293 3.898 -1.650 1.00 90.06 97 ARG A O 1
ATOM 773 N N . LYS A 1 98 ? -9.176 5.672 -0.831 1.00 88.31 98 LYS A N 1
ATOM 774 C CA . LYS A 1 98 ? -8.073 4.916 -0.222 1.00 88.31 98 LYS A CA 1
ATOM 775 C C . LYS A 1 98 ? -8.566 4.005 0.902 1.00 88.31 98 LYS A C 1
ATOM 777 O O . LYS A 1 98 ? -8.225 2.827 0.902 1.00 88.31 98 LYS A O 1
ATOM 782 N N . ILE A 1 99 ? -9.402 4.504 1.812 1.00 89.38 99 ILE A N 1
ATOM 783 C CA . ILE A 1 99 ? -9.971 3.713 2.917 1.00 89.38 99 ILE A CA 1
ATOM 784 C C . ILE A 1 99 ? -10.809 2.550 2.378 1.00 89.38 99 ILE A C 1
ATOM 786 O O . ILE A 1 99 ? -10.609 1.402 2.778 1.00 89.38 99 ILE A O 1
ATOM 790 N N . ASN A 1 100 ? -11.701 2.824 1.424 1.00 90.44 100 ASN A N 1
ATOM 791 C CA . ASN A 1 100 ? -12.549 1.803 0.811 1.00 90.44 100 ASN A CA 1
ATOM 792 C C . ASN A 1 100 ? -11.714 0.728 0.112 1.00 90.44 100 ASN A C 1
ATOM 794 O O . ASN A 1 100 ? -11.979 -0.465 0.265 1.00 90.44 100 ASN A O 1
ATOM 798 N N . ARG A 1 101 ? -10.661 1.141 -0.604 1.00 88.38 101 ARG A N 1
ATOM 799 C CA . ARG A 1 101 ? -9.735 0.217 -1.259 1.00 88.38 101 ARG A CA 1
ATOM 800 C C . ARG A 1 101 ? -8.985 -0.650 -0.250 1.00 88.38 101 ARG A C 1
ATOM 802 O O . ARG A 1 101 ? -8.924 -1.861 -0.438 1.00 88.38 101 ARG A O 1
ATOM 809 N N . THR A 1 102 ? -8.458 -0.064 0.821 1.00 86.12 102 THR A N 1
ATOM 810 C CA . THR A 1 102 ? -7.748 -0.806 1.873 1.00 86.12 102 THR A CA 1
ATOM 811 C C . THR A 1 102 ? -8.662 -1.824 2.552 1.00 86.12 102 THR A C 1
ATOM 813 O O . THR A 1 102 ? -8.288 -2.988 2.681 1.00 86.12 102 THR A O 1
ATOM 816 N N . ASN A 1 103 ? -9.888 -1.429 2.908 1.00 86.88 103 ASN A N 1
ATOM 817 C CA . ASN A 1 103 ? -10.871 -2.335 3.507 1.00 86.88 103 ASN A CA 1
ATOM 818 C C . ASN A 1 103 ? -11.241 -3.486 2.559 1.00 86.88 103 ASN A C 1
ATOM 820 O O . ASN A 1 103 ? -11.295 -4.644 2.977 1.00 86.88 103 ASN A O 1
ATOM 824 N N . ALA A 1 104 ? -11.442 -3.193 1.270 1.00 86.81 104 ALA A N 1
ATOM 825 C CA . ALA A 1 104 ? -11.726 -4.214 0.265 1.00 86.81 104 ALA A CA 1
ATOM 826 C C . ALA A 1 104 ? -10.560 -5.205 0.099 1.00 86.81 104 ALA A C 1
ATOM 828 O O . ALA A 1 104 ? -10.787 -6.409 -0.023 1.00 86.81 104 ALA A O 1
ATOM 829 N N . LEU A 1 105 ? -9.314 -4.724 0.126 1.00 85.81 105 LEU A N 1
ATOM 830 C CA . LEU A 1 105 ? -8.121 -5.572 0.033 1.00 85.81 105 LEU A CA 1
ATOM 831 C C . LEU A 1 105 ? -7.932 -6.448 1.270 1.00 85.81 105 LEU A C 1
ATOM 833 O O . LEU A 1 105 ? -7.642 -7.635 1.132 1.00 85.81 105 LEU A O 1
ATOM 837 N N . GLN A 1 106 ? -8.162 -5.904 2.466 1.00 83.69 106 GLN A N 1
ATOM 838 C CA . GLN A 1 106 ? -8.135 -6.684 3.703 1.00 83.69 106 GLN A CA 1
ATOM 839 C C . GLN A 1 106 ? -9.185 -7.800 3.689 1.00 83.69 106 GLN A C 1
ATOM 841 O O . GLN A 1 106 ? -8.869 -8.940 4.028 1.00 83.69 106 GLN A O 1
ATOM 846 N N . ALA A 1 107 ? -10.407 -7.511 3.229 1.00 82.81 107 ALA A N 1
ATOM 847 C CA . ALA A 1 107 ? -11.451 -8.524 3.086 1.00 82.81 107 ALA A CA 1
ATOM 848 C C . ALA A 1 107 ? -11.056 -9.618 2.078 1.00 82.81 107 ALA A C 1
ATOM 850 O O . ALA A 1 107 ? -11.185 -10.806 2.373 1.00 82.81 107 ALA A O 1
ATOM 851 N N . LYS A 1 108 ? -10.508 -9.239 0.913 1.00 82.94 108 LYS A N 1
ATOM 852 C CA . LYS A 1 108 ? -10.004 -10.199 -0.085 1.00 82.94 108 LYS A CA 1
ATOM 853 C C . LYS A 1 108 ? -8.880 -11.077 0.464 1.00 82.94 108 LYS A C 1
ATOM 855 O O . LYS A 1 108 ? -8.867 -12.272 0.193 1.00 82.94 108 LYS A O 1
ATOM 860 N N . PHE A 1 109 ? -7.957 -10.515 1.239 1.00 82.94 109 PHE A N 1
ATOM 861 C CA . PHE A 1 109 ? -6.854 -11.272 1.834 1.00 82.94 109 PHE A CA 1
ATOM 862 C C . PHE A 1 109 ? -7.322 -12.226 2.932 1.00 82.94 109 PHE A C 1
ATOM 864 O O . PHE A 1 109 ? -6.882 -13.372 2.958 1.00 82.94 109 PHE A O 1
ATOM 871 N N . ALA A 1 110 ? -8.269 -11.808 3.775 1.00 80.19 110 ALA A N 1
ATOM 872 C CA . ALA A 1 110 ? -8.896 -12.699 4.749 1.00 80.19 110 ALA A CA 1
ATOM 873 C C . ALA A 1 110 ? -9.615 -13.874 4.061 1.00 80.19 110 ALA A C 1
ATOM 875 O O . ALA A 1 110 ? -9.467 -15.021 4.481 1.00 80.19 110 ALA A O 1
ATOM 876 N N . ASN A 1 111 ? -10.336 -13.604 2.968 1.00 81.75 111 ASN A N 1
ATOM 877 C CA . ASN A 1 111 ? -11.002 -14.639 2.176 1.00 81.75 111 ASN A CA 1
ATOM 878 C C . ASN A 1 111 ? -9.996 -15.583 1.504 1.00 81.75 111 ASN A C 1
ATOM 880 O O . ASN A 1 111 ? -10.167 -16.793 1.578 1.00 81.75 111 ASN A O 1
ATOM 884 N N . TYR A 1 112 ? -8.915 -15.053 0.926 1.00 80.56 112 TYR A N 1
ATOM 885 C CA . TYR A 1 112 ? -7.855 -15.862 0.317 1.00 80.56 112 TYR A CA 1
ATOM 886 C C . TYR A 1 112 ? -7.131 -16.746 1.346 1.00 80.56 112 TYR A C 1
ATOM 888 O O . TYR A 1 112 ? -6.814 -17.902 1.070 1.00 80.56 112 TYR A O 1
ATOM 896 N N . GLY A 1 113 ? -6.894 -16.226 2.555 1.00 78.69 113 GLY A N 1
ATOM 897 C CA . GLY A 1 113 ? -6.357 -17.006 3.669 1.00 78.69 113 GLY A CA 1
ATOM 898 C C . GLY A 1 113 ? -7.274 -18.170 4.049 1.00 78.69 113 GLY A C 1
ATOM 899 O O . GLY A 1 113 ? -6.799 -19.295 4.191 1.00 78.69 113 GLY A O 1
ATOM 900 N N . ARG A 1 114 ? -8.588 -17.919 4.136 1.00 80.50 114 ARG A N 1
ATOM 901 C CA . ARG A 1 114 ? -9.597 -18.958 4.398 1.00 80.50 114 ARG A CA 1
ATOM 902 C C . ARG A 1 114 ? -9.649 -20.008 3.291 1.00 80.50 114 ARG A C 1
ATOM 904 O O . ARG A 1 114 ? -9.529 -21.187 3.594 1.00 80.50 114 ARG A O 1
ATOM 911 N N . GLU A 1 115 ? -9.728 -19.589 2.030 1.00 81.25 115 GLU A N 1
ATOM 912 C CA . GLU A 1 115 ? -9.772 -20.486 0.866 1.00 81.25 115 GLU A CA 1
ATOM 913 C C . GLU A 1 115 ? -8.528 -21.386 0.792 1.00 81.25 115 GLU A C 1
ATOM 915 O O . GLU A 1 115 ? -8.619 -22.584 0.527 1.00 81.25 115 GLU A O 1
ATOM 920 N N . LYS A 1 116 ? -7.342 -20.843 1.096 1.00 82.81 116 LYS A N 1
ATOM 921 C CA . LYS A 1 116 ? -6.099 -21.625 1.136 1.00 82.81 116 LYS A CA 1
ATOM 922 C C . LYS A 1 116 ? -6.134 -22.720 2.206 1.00 82.81 116 LYS A C 1
ATOM 924 O O . LYS A 1 116 ? -5.612 -23.811 1.977 1.00 82.81 116 LYS A O 1
ATOM 929 N N . ILE A 1 117 ? -6.708 -22.428 3.370 1.00 81.81 117 ILE A N 1
ATOM 930 C CA . ILE A 1 117 ? -6.817 -23.395 4.469 1.00 81.81 117 ILE A CA 1
ATOM 931 C C . ILE A 1 117 ? -7.913 -24.418 4.172 1.00 81.81 117 ILE A C 1
ATOM 933 O O . ILE A 1 117 ? -7.723 -25.602 4.430 1.00 81.81 117 ILE A O 1
ATOM 937 N N . GLU A 1 118 ? -9.007 -23.999 3.544 1.00 82.44 118 GLU A N 1
ATOM 938 C CA . GLU A 1 118 ? -10.073 -24.890 3.089 1.00 82.44 118 GLU A CA 1
ATOM 939 C C . GLU A 1 118 ? -9.576 -25.876 2.026 1.00 82.44 118 GLU A C 1
ATOM 941 O O . GLU A 1 118 ? -9.790 -27.080 2.149 1.00 82.44 118 GLU A O 1
ATOM 946 N N . LYS A 1 119 ? -8.782 -25.412 1.056 1.00 84.94 119 LYS A N 1
ATOM 947 C CA . LYS A 1 119 ? -8.132 -26.303 0.089 1.00 84.94 119 LYS A CA 1
ATOM 948 C C . LYS A 1 119 ? -7.161 -27.279 0.763 1.00 84.94 119 LYS A C 1
ATOM 950 O O . LYS A 1 119 ? -7.126 -28.460 0.427 1.00 84.94 119 LYS A O 1
ATOM 955 N N . ARG A 1 120 ? -6.395 -26.815 1.760 1.00 81.94 120 ARG A N 1
ATOM 956 C CA . ARG A 1 120 ? -5.503 -27.680 2.555 1.00 81.94 120 ARG A CA 1
ATOM 957 C C . ARG A 1 120 ? -6.291 -28.745 3.326 1.00 81.94 120 ARG A C 1
ATOM 959 O O . ARG A 1 120 ? -5.825 -29.878 3.439 1.00 81.94 120 ARG A O 1
ATOM 966 N N . ARG A 1 121 ? -7.477 -28.393 3.824 1.00 83.81 121 ARG A N 1
ATOM 967 C CA . ARG A 1 121 ? -8.413 -29.302 4.489 1.00 83.81 121 ARG A CA 1
ATOM 968 C C . ARG A 1 121 ? -8.966 -30.347 3.522 1.00 83.81 121 ARG A C 1
ATOM 970 O O . ARG A 1 121 ? -8.998 -31.518 3.872 1.00 83.81 121 ARG A O 1
ATOM 977 N N . GLU A 1 122 ? -9.347 -29.959 2.309 1.00 84.19 122 GLU A N 1
ATOM 978 C CA . GLU A 1 122 ? -9.844 -30.879 1.275 1.00 84.19 122 GLU A CA 1
ATOM 979 C C . GLU A 1 122 ? -8.754 -31.858 0.799 1.00 84.19 122 GLU A C 1
ATOM 981 O O . GLU A 1 122 ? -8.979 -33.066 0.687 1.00 84.19 122 GLU A O 1
ATOM 986 N N . GLU A 1 123 ? -7.524 -31.374 0.610 1.00 85.19 123 GLU A N 1
ATOM 987 C CA . GLU A 1 123 ? -6.357 -32.213 0.308 1.00 85.19 123 GLU A CA 1
ATOM 988 C C . GLU A 1 123 ? -6.000 -33.161 1.469 1.00 85.19 123 GLU A C 1
ATOM 990 O O . GLU A 1 123 ? -5.502 -34.265 1.258 1.00 85.19 123 GLU A O 1
ATOM 995 N N . ALA A 1 124 ? -6.210 -32.748 2.719 1.00 82.81 124 ALA A N 1
ATOM 996 C CA . ALA A 1 124 ? -6.040 -33.599 3.898 1.00 82.81 124 ALA A CA 1
ATOM 997 C C . ALA A 1 124 ? -7.154 -34.651 4.027 1.00 82.81 124 ALA A C 1
ATOM 999 O O . ALA A 1 124 ? -6.868 -35.820 4.285 1.00 82.81 124 ALA A O 1
ATOM 1000 N N . ALA A 1 125 ? -8.404 -34.256 3.779 1.00 82.94 125 ALA A N 1
ATOM 1001 C CA . ALA A 1 125 ? -9.569 -35.131 3.817 1.00 82.94 125 ALA A CA 1
ATOM 1002 C C . ALA A 1 125 ? -9.513 -36.199 2.716 1.00 82.94 125 ALA A C 1
ATOM 1004 O O . ALA A 1 125 ? -9.750 -37.372 2.987 1.00 82.94 125 ALA A O 1
ATOM 1005 N N . SER A 1 126 ? -9.107 -35.826 1.498 1.00 83.19 126 SER A N 1
ATOM 1006 C CA . SER A 1 126 ? -8.887 -36.780 0.398 1.00 83.19 126 SER A CA 1
ATOM 1007 C C . SER A 1 126 ? -7.745 -37.766 0.668 1.00 83.19 126 SER A C 1
ATOM 1009 O O . SER A 1 126 ? -7.763 -38.877 0.143 1.00 83.19 126 SER A O 1
ATOM 1011 N N . ARG A 1 127 ? -6.776 -37.397 1.518 1.00 85.94 127 ARG A N 1
ATOM 1012 C CA . ARG A 1 127 ? -5.705 -38.287 2.001 1.00 85.94 127 ARG A CA 1
ATOM 1013 C C . ARG A 1 127 ? -6.071 -39.075 3.266 1.00 85.94 127 ARG A C 1
ATOM 1015 O O . ARG A 1 127 ? -5.291 -39.936 3.659 1.00 85.94 127 ARG A O 1
ATOM 1022 N N . GLY A 1 128 ? -7.219 -38.802 3.892 1.00 83.12 128 GLY A N 1
ATOM 1023 C CA . GLY A 1 128 ? -7.662 -39.469 5.121 1.00 83.12 128 GLY A CA 1
ATOM 1024 C C . GLY A 1 128 ? -6.872 -39.095 6.384 1.00 83.12 128 GLY A C 1
ATOM 1025 O O . GLY A 1 128 ? -6.885 -39.851 7.350 1.00 83.12 128 GLY A O 1
ATOM 1026 N N . ASP A 1 129 ? -6.168 -37.956 6.397 1.00 85.62 129 ASP A N 1
ATOM 1027 C CA . ASP A 1 129 ? -5.401 -37.492 7.563 1.00 85.62 129 ASP A CA 1
ATOM 1028 C C . ASP A 1 129 ? -6.271 -36.594 8.464 1.00 85.62 129 ASP A C 1
ATOM 1030 O O . ASP A 1 129 ? -6.269 -35.362 8.359 1.00 85.62 129 ASP A O 1
ATOM 1034 N N . GLU A 1 130 ? -7.026 -37.222 9.369 1.00 80.06 130 GLU A N 1
ATOM 1035 C CA . GLU A 1 130 ? -7.933 -36.543 10.309 1.00 80.06 130 GLU A CA 1
ATOM 1036 C C . GLU A 1 130 ? -7.218 -35.541 11.234 1.00 80.06 130 GLU A C 1
ATOM 1038 O O . GLU A 1 130 ? -7.790 -34.513 11.608 1.00 80.06 130 GLU A O 1
ATOM 1043 N N . ALA A 1 131 ? -5.944 -35.776 11.566 1.00 80.50 131 ALA A N 1
ATOM 1044 C CA . ALA A 1 131 ? -5.178 -34.886 12.436 1.00 80.50 131 ALA A CA 1
ATOM 1045 C C . ALA A 1 131 ? -4.873 -33.545 11.752 1.00 80.50 131 ALA A C 1
ATOM 1047 O O . ALA A 1 131 ? -4.866 -32.492 12.395 1.00 80.50 131 ALA A O 1
ATOM 1048 N N . THR A 1 132 ? -4.622 -33.561 10.443 1.00 75.69 132 THR A N 1
ATOM 1049 C CA . THR A 1 132 ? -4.406 -32.329 9.672 1.00 75.69 132 THR A CA 1
ATOM 1050 C C . THR A 1 132 ? -5.703 -31.589 9.356 1.00 75.69 132 THR A C 1
ATOM 1052 O O . THR A 1 132 ? -5.687 -30.358 9.346 1.00 75.69 132 THR A O 1
ATOM 1055 N N . VAL A 1 133 ? -6.828 -32.296 9.202 1.00 79.31 133 VAL A N 1
ATOM 1056 C CA . VAL A 1 133 ? -8.165 -31.684 9.093 1.00 79.31 133 VAL A CA 1
ATOM 1057 C C . VAL A 1 133 ? -8.516 -30.926 10.375 1.00 79.31 133 VAL A C 1
ATOM 1059 O O . VAL A 1 133 ? -8.857 -29.748 10.301 1.00 79.31 133 VAL A O 1
ATOM 1062 N N . ALA A 1 134 ? -8.322 -31.538 11.549 1.00 83.44 134 ALA A N 1
ATOM 1063 C CA . ALA A 1 134 ? -8.575 -30.887 12.837 1.00 83.44 134 ALA A CA 1
ATOM 1064 C C . ALA A 1 134 ? -7.713 -29.625 13.051 1.00 83.44 134 ALA A C 1
ATOM 1066 O O . ALA A 1 134 ? -8.189 -28.626 13.590 1.00 83.44 134 ALA A O 1
ATOM 1067 N N . LYS A 1 135 ? -6.454 -29.637 12.584 1.00 82.81 135 LYS A N 1
ATOM 1068 C CA . LYS A 1 135 ? -5.578 -28.451 12.601 1.00 82.81 135 LYS A CA 1
ATOM 1069 C C . LYS A 1 135 ? -6.087 -27.344 11.674 1.00 82.81 135 LYS A C 1
ATOM 1071 O O . LYS A 1 135 ? -6.120 -26.190 12.088 1.00 82.81 135 LYS A O 1
ATOM 1076 N N . CYS A 1 136 ? -6.518 -27.683 10.458 1.00 79.81 136 CYS A N 1
ATOM 1077 C CA . CYS A 1 136 ? -7.078 -26.704 9.521 1.00 79.81 136 CYS A CA 1
ATOM 107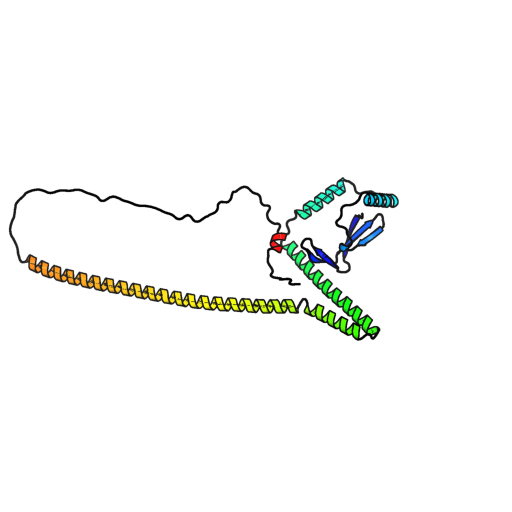8 C C . CYS A 1 136 ? -8.394 -26.104 10.047 1.00 79.81 136 CYS A C 1
ATOM 1080 O O . CYS A 1 136 ? -8.608 -24.903 9.916 1.00 79.81 136 CYS A O 1
ATOM 1082 N N . ASP A 1 137 ? -9.243 -26.904 10.698 1.00 80.06 137 ASP A N 1
ATOM 1083 C CA . ASP A 1 137 ? -10.492 -26.432 11.309 1.00 80.06 137 ASP A CA 1
ATOM 1084 C C . ASP A 1 137 ? -10.228 -25.483 12.491 1.00 80.06 137 ASP A C 1
ATOM 1086 O O . ASP A 1 137 ? -10.890 -24.450 12.622 1.00 80.06 137 ASP A O 1
ATOM 1090 N N . ALA A 1 138 ? -9.205 -25.766 13.305 1.00 82.69 138 ALA A N 1
ATOM 1091 C CA . ALA A 1 138 ? -8.751 -24.855 14.355 1.00 82.69 138 ALA A CA 1
ATOM 1092 C C . ALA A 1 138 ? -8.188 -23.535 13.786 1.00 82.69 138 ALA A C 1
ATOM 1094 O O . ALA A 1 138 ? -8.493 -22.460 14.306 1.00 82.69 138 ALA A O 1
ATOM 1095 N N . GLU A 1 139 ? -7.416 -23.590 12.695 1.00 78.50 139 GLU A N 1
ATOM 1096 C CA . GLU A 1 139 ? -6.895 -22.402 12.001 1.00 78.50 139 GLU A CA 1
ATOM 1097 C C . GLU A 1 139 ? -8.017 -21.556 11.368 1.00 78.50 139 GLU A C 1
ATOM 1099 O O . GLU A 1 139 ? -8.003 -20.327 11.481 1.00 78.50 139 GLU A O 1
ATOM 1104 N N . LEU A 1 140 ? -9.035 -22.186 10.766 1.00 78.38 140 LEU A N 1
ATOM 1105 C CA . LEU A 1 140 ? -10.225 -21.495 10.249 1.00 78.38 140 LEU A CA 1
ATOM 1106 C C . LEU A 1 140 ? -11.031 -20.831 11.370 1.00 78.38 140 LEU A C 1
ATOM 1108 O O . LEU A 1 140 ? -11.471 -19.689 11.211 1.00 78.38 140 LEU A O 1
ATOM 1112 N N . ALA A 1 141 ? -11.190 -21.504 12.513 1.00 76.50 141 ALA A N 1
ATOM 1113 C CA . ALA A 1 141 ? -11.853 -20.937 13.684 1.00 76.50 141 ALA A CA 1
ATOM 1114 C C . ALA A 1 141 ? -11.086 -19.725 14.244 1.00 76.50 141 ALA A C 1
ATOM 1116 O O . ALA A 1 141 ? -11.701 -18.705 14.563 1.00 76.50 141 ALA A O 1
ATOM 1117 N N . ALA A 1 142 ? -9.751 -19.790 14.292 1.00 75.88 142 ALA A N 1
ATOM 1118 C CA . ALA A 1 142 ? -8.897 -18.681 14.718 1.00 75.88 142 ALA A CA 1
ATOM 1119 C C . ALA A 1 142 ? -8.955 -17.479 13.751 1.00 75.88 142 ALA A C 1
ATOM 1121 O O . ALA A 1 142 ? -9.066 -16.332 14.184 1.00 75.88 142 ALA A O 1
ATOM 1122 N N . LEU A 1 143 ? -8.969 -17.717 12.435 1.00 68.62 143 LEU A N 1
ATOM 1123 C CA . LEU A 1 143 ? -9.153 -16.664 11.422 1.00 68.62 143 LEU A CA 1
ATOM 1124 C C . LEU A 1 143 ? -10.587 -16.111 11.368 1.00 68.62 143 LEU A C 1
ATOM 1126 O O . LEU A 1 143 ? -10.823 -15.005 10.874 1.00 68.62 143 LEU A O 1
ATOM 1130 N N . GLY A 1 144 ? -11.568 -16.879 11.841 1.00 62.28 144 GLY A N 1
ATOM 1131 C CA . GLY A 1 144 ? -12.945 -16.437 12.052 1.00 62.28 144 GLY A CA 1
ATOM 1132 C C . GLY A 1 144 ? -13.092 -15.536 13.279 1.00 62.28 144 GLY A C 1
ATOM 1133 O O . GLY A 1 144 ? -13.774 -14.511 13.217 1.00 62.28 144 GLY A O 1
ATOM 1134 N N . SER A 1 145 ? -12.425 -15.882 14.381 1.00 56.44 145 SER A N 1
ATOM 1135 C CA . SER A 1 145 ? -12.517 -15.151 15.649 1.00 56.44 145 SER A CA 1
ATOM 1136 C C . SER A 1 145 ? -11.628 -13.900 15.696 1.00 56.44 145 SER A C 1
ATOM 1138 O O . SER A 1 145 ? -12.018 -12.904 16.309 1.00 56.44 145 SER A O 1
ATOM 1140 N N . GLY A 1 146 ? -10.496 -13.903 14.984 1.00 51.28 146 GLY A N 1
ATOM 1141 C CA . GLY A 1 146 ? -9.442 -12.884 15.066 1.00 51.28 146 GLY A CA 1
ATOM 1142 C C . GLY A 1 146 ? -9.793 -11.462 14.608 1.00 51.28 146 GLY A C 1
ATOM 1143 O O . GLY A 1 146 ? -9.057 -10.537 14.930 1.00 51.28 146 GLY A O 1
ATOM 1144 N N . SER A 1 147 ? -10.911 -11.226 13.906 1.00 53.19 147 SER A N 1
ATOM 1145 C CA . SER A 1 147 ? -11.309 -9.857 13.506 1.00 53.19 147 SER A CA 1
ATOM 1146 C C . SER A 1 147 ? -12.712 -9.439 13.949 1.00 53.19 147 SER A C 1
ATOM 1148 O O . SER A 1 147 ? -12.982 -8.244 14.074 1.00 53.19 147 SER A O 1
ATOM 1150 N N . GLY A 1 148 ? -13.617 -10.396 14.163 1.00 48.31 148 GLY A N 1
ATOM 1151 C CA . GLY A 1 148 ? -15.004 -10.132 14.552 1.00 48.31 148 GLY A CA 1
ATOM 1152 C C . GLY A 1 148 ? -15.206 -10.125 16.065 1.00 48.31 148 GLY A C 1
ATOM 1153 O O . GLY A 1 148 ? -15.854 -9.223 16.590 1.00 48.31 148 GLY A O 1
ATOM 1154 N N . ALA A 1 149 ? -14.610 -11.086 16.777 1.00 46.88 149 ALA A N 1
ATOM 1155 C CA . ALA A 1 149 ? -14.816 -11.244 18.216 1.00 46.88 149 ALA A CA 1
ATOM 1156 C C . ALA A 1 149 ? -14.089 -10.161 19.026 1.00 46.88 149 ALA A C 1
ATOM 1158 O O . ALA A 1 149 ? -14.674 -9.593 19.945 1.00 46.88 149 ALA A O 1
ATOM 1159 N N . ALA A 1 150 ? -12.866 -9.793 18.630 1.00 51.47 150 ALA A N 1
ATOM 1160 C CA . ALA A 1 150 ? -12.120 -8.699 19.255 1.00 51.47 150 ALA A CA 1
ATOM 1161 C C . ALA A 1 150 ? -12.803 -7.335 19.039 1.00 51.47 150 ALA A C 1
ATOM 1163 O O . ALA A 1 150 ? -12.970 -6.572 19.986 1.00 51.47 150 ALA A O 1
ATOM 1164 N N . LYS A 1 151 ? -13.304 -7.047 17.825 1.00 54.03 151 LYS A N 1
ATOM 1165 C CA . LYS A 1 151 ? -14.067 -5.813 17.550 1.00 54.03 151 LYS A CA 1
ATOM 1166 C C . LYS A 1 151 ? -15.416 -5.778 18.270 1.00 54.03 151 LYS A C 1
ATOM 1168 O O . LYS A 1 151 ? -15.799 -4.720 18.759 1.00 54.03 151 LYS A O 1
ATOM 1173 N N . ALA A 1 152 ? -16.120 -6.907 18.373 1.00 53.72 152 ALA A N 1
ATOM 1174 C CA . ALA A 1 152 ? -17.373 -6.998 19.124 1.00 53.72 152 ALA A CA 1
ATOM 1175 C C . ALA A 1 152 ? -17.151 -6.821 20.638 1.00 53.72 152 ALA A C 1
ATOM 1177 O O . ALA A 1 152 ? -17.914 -6.106 21.287 1.00 53.72 152 ALA A O 1
ATOM 1178 N N . ALA A 1 153 ? -16.075 -7.391 21.187 1.00 55.81 153 ALA A N 1
ATOM 1179 C CA . ALA A 1 153 ? -15.686 -7.210 22.584 1.00 55.81 153 ALA A CA 1
ATOM 1180 C C . ALA A 1 153 ? -15.245 -5.763 22.882 1.00 55.81 153 ALA A C 1
ATOM 1182 O O . ALA A 1 153 ? -15.688 -5.185 23.874 1.00 55.81 153 ALA A O 1
ATOM 1183 N N . GLN A 1 154 ? -14.462 -5.135 21.996 1.00 57.41 154 GLN A N 1
ATOM 1184 C CA . GLN A 1 154 ? -14.052 -3.727 22.109 1.00 57.41 154 GLN A CA 1
ATOM 1185 C C . GLN A 1 154 ? -15.259 -2.776 22.001 1.00 57.41 154 GLN A C 1
ATOM 1187 O O . GLN A 1 154 ? -15.368 -1.813 22.760 1.00 57.41 154 GLN A O 1
ATOM 1192 N N . ALA A 1 155 ? -16.201 -3.056 21.092 1.00 56.28 155 ALA A N 1
ATOM 1193 C CA . ALA A 1 155 ? -17.435 -2.285 20.937 1.00 56.28 155 ALA A CA 1
ATOM 1194 C C . ALA A 1 155 ? -18.352 -2.413 22.166 1.00 56.28 155 ALA A C 1
ATOM 1196 O O . ALA A 1 155 ? -18.881 -1.407 22.639 1.00 56.28 155 ALA A O 1
ATOM 1197 N N . ALA A 1 156 ? -18.478 -3.616 22.737 1.00 59.53 156 ALA A N 1
ATOM 1198 C CA . ALA A 1 156 ? -19.218 -3.844 23.977 1.00 59.53 156 ALA A CA 1
ATOM 1199 C C . ALA A 1 156 ? -18.559 -3.148 25.185 1.00 59.53 156 ALA A C 1
ATOM 1201 O O . ALA A 1 156 ? -19.248 -2.510 25.985 1.00 59.53 156 ALA A O 1
ATOM 1202 N N . ALA A 1 157 ? -17.226 -3.185 25.286 1.00 58.09 157 ALA A N 1
ATOM 1203 C CA . ALA A 1 157 ? -16.472 -2.498 26.336 1.00 58.09 157 ALA A CA 1
ATOM 1204 C C . ALA A 1 157 ? -16.571 -0.963 26.227 1.00 58.09 157 ALA A C 1
ATOM 1206 O O . ALA A 1 157 ? -16.711 -0.270 27.239 1.00 58.09 157 ALA A O 1
ATOM 1207 N N . ASN A 1 158 ? -16.559 -0.416 25.008 1.00 59.38 158 ASN A N 1
ATOM 1208 C CA . ASN A 1 158 ? -16.717 1.019 24.766 1.00 59.38 158 ASN A CA 1
ATOM 1209 C C . ASN A 1 158 ? -18.154 1.505 25.011 1.00 59.38 158 ASN A C 1
ATOM 1211 O O . ASN A 1 158 ? -18.338 2.576 25.593 1.00 59.38 158 ASN A O 1
ATOM 1215 N N . ALA A 1 159 ? -19.167 0.703 24.667 1.00 57.44 159 ALA A N 1
ATOM 1216 C CA . ALA A 1 159 ? -20.563 0.985 25.005 1.00 57.44 159 ALA A CA 1
ATOM 1217 C C . ALA A 1 159 ? -20.796 0.989 26.530 1.00 57.44 159 ALA A C 1
ATOM 1219 O O . ALA A 1 159 ? -21.458 1.883 27.061 1.00 57.44 159 ALA A O 1
ATOM 1220 N N . ALA A 1 160 ? -20.174 0.058 27.263 1.00 59.62 160 ALA A N 1
ATOM 1221 C CA . ALA A 1 160 ? -20.222 0.030 28.726 1.00 59.62 160 ALA A CA 1
ATOM 1222 C C . ALA A 1 160 ? -19.547 1.265 29.364 1.00 59.62 160 ALA A C 1
ATOM 1224 O O . ALA A 1 160 ? -20.095 1.863 30.293 1.00 59.62 160 ALA A O 1
ATOM 1225 N N . LYS A 1 161 ? -18.396 1.711 28.833 1.00 58.62 161 LYS A N 1
ATOM 1226 C CA . LYS A 1 161 ? -17.705 2.936 29.287 1.00 58.62 161 LYS A CA 1
ATOM 1227 C C . LYS A 1 161 ? -18.496 4.217 28.982 1.00 58.62 161 LYS A C 1
ATOM 1229 O O . LYS A 1 161 ? -18.487 5.138 29.800 1.00 58.62 1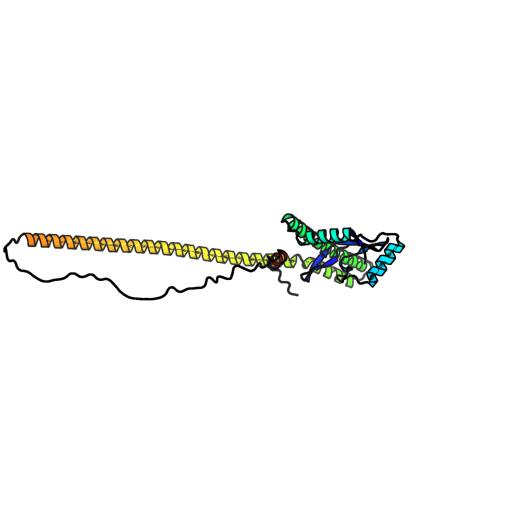61 LYS A O 1
ATOM 1234 N N . GLN A 1 162 ? -19.195 4.293 27.845 1.00 59.50 162 GLN A N 1
ATOM 1235 C CA . GLN A 1 162 ? -20.069 5.432 27.529 1.00 59.50 162 GLN A CA 1
ATOM 1236 C C . GLN A 1 162 ? -21.294 5.503 28.451 1.00 59.50 162 GLN A C 1
ATOM 1238 O O . GLN A 1 162 ? -21.604 6.586 28.946 1.00 59.50 162 GLN A O 1
ATOM 1243 N N . ASN A 1 163 ? -21.920 4.367 28.774 1.00 59.50 163 ASN A N 1
ATOM 1244 C CA . ASN A 1 163 ? -23.027 4.319 29.736 1.00 59.50 163 ASN A CA 1
ATOM 1245 C C . ASN A 1 163 ? -22.606 4.769 31.146 1.00 59.50 163 ASN A C 1
ATOM 1247 O O . ASN A 1 163 ? -23.355 5.482 31.814 1.00 59.50 163 ASN A O 1
ATOM 1251 N N . GLY A 1 164 ? -21.382 4.446 31.580 1.00 62.28 164 GLY A N 1
ATOM 1252 C CA . GLY A 1 164 ? -20.827 4.951 32.843 1.00 62.28 164 GLY A CA 1
ATOM 1253 C C . GLY A 1 164 ? -20.632 6.476 32.864 1.00 62.28 164 GLY A C 1
ATOM 1254 O O . GLY A 1 164 ? -20.923 7.124 33.872 1.00 62.28 164 GLY A O 1
ATOM 1255 N N . LYS A 1 165 ? -20.198 7.072 31.742 1.00 60.62 165 LYS A N 1
ATOM 1256 C CA . LYS A 1 165 ? -20.059 8.535 31.601 1.00 60.62 165 LYS A CA 1
ATOM 1257 C C . LYS A 1 165 ? -21.415 9.245 31.542 1.00 60.62 165 LYS A C 1
ATOM 1259 O O . LYS A 1 165 ? -21.566 10.286 32.178 1.00 60.62 165 LYS A O 1
ATOM 1264 N N . LEU A 1 166 ? -22.402 8.676 30.847 1.00 61.44 166 LEU A N 1
ATOM 1265 C CA . LEU A 1 166 ? -23.781 9.186 30.804 1.00 61.44 166 LEU A CA 1
ATOM 1266 C C . LEU A 1 166 ? -24.423 9.192 32.201 1.00 61.44 166 LEU A C 1
ATOM 1268 O O . LEU A 1 166 ? -24.953 10.218 32.624 1.00 61.44 166 LEU A O 1
ATOM 1272 N N . ALA A 1 167 ? -24.271 8.108 32.970 1.00 65.88 167 ALA A N 1
ATOM 1273 C CA . ALA A 1 167 ? -24.786 8.019 34.339 1.00 65.88 167 ALA A CA 1
ATOM 1274 C C . ALA A 1 167 ? -24.120 9.025 35.305 1.00 65.88 167 ALA A C 1
ATOM 1276 O O . ALA A 1 167 ? -24.781 9.604 36.172 1.00 65.88 167 ALA A O 1
ATOM 1277 N N . GLN A 1 168 ? -22.814 9.285 35.155 1.00 67.50 168 GLN A N 1
ATOM 1278 C CA . GLN A 1 168 ? -22.119 10.321 35.933 1.00 67.50 168 GLN A CA 1
ATOM 1279 C C . GLN A 1 168 ? -22.559 11.738 35.546 1.00 67.50 168 GLN A C 1
ATOM 1281 O O . GLN A 1 168 ? -22.765 12.576 36.427 1.00 67.50 168 GLN A O 1
ATOM 1286 N N . GLN A 1 169 ? -22.743 12.009 34.253 1.00 72.31 169 GLN A N 1
ATOM 1287 C CA . GLN A 1 169 ? -23.219 13.308 33.772 1.00 72.31 169 GLN A CA 1
ATOM 1288 C C . GLN A 1 169 ? -24.642 13.605 34.254 1.00 72.31 169 GLN A C 1
ATOM 1290 O O . GLN A 1 169 ? -24.914 14.722 34.697 1.00 72.31 169 GLN A O 1
ATOM 1295 N N . GLU A 1 170 ? -25.530 12.611 34.251 1.00 76.00 170 GLU A N 1
ATOM 1296 C CA . GLU A 1 170 ? -26.904 12.767 34.729 1.00 76.00 170 GLU A CA 1
ATOM 1297 C C . GLU A 1 170 ? -26.958 13.043 36.242 1.00 76.00 170 GLU A C 1
ATOM 1299 O O . GLU A 1 170 ? -27.652 13.963 36.687 1.00 76.00 170 GLU A O 1
ATOM 1304 N N . ARG A 1 171 ? -26.134 12.343 37.036 1.00 72.56 171 ARG A N 1
ATOM 1305 C CA . ARG A 1 171 ? -26.003 12.584 38.484 1.00 72.56 171 ARG A CA 1
ATOM 1306 C C . ARG A 1 171 ? -25.463 13.984 38.796 1.00 72.56 171 ARG A C 1
ATOM 1308 O O . ARG A 1 171 ? -25.987 14.661 39.682 1.00 72.56 171 ARG A O 1
ATOM 1315 N N . LEU A 1 172 ? -24.452 14.445 38.058 1.00 76.94 172 LEU A N 1
ATOM 1316 C CA . LEU A 1 172 ? -23.901 15.797 38.207 1.00 76.94 172 LEU A CA 1
ATOM 1317 C C . LEU A 1 172 ? -24.897 16.877 37.757 1.00 76.94 172 LEU A C 1
ATOM 1319 O O . LEU A 1 172 ? -24.995 17.929 38.391 1.00 76.94 172 LEU A O 1
ATOM 1323 N N . ALA A 1 173 ? -25.674 16.632 36.701 1.00 81.81 173 ALA A N 1
ATOM 1324 C CA . ALA A 1 173 ? -26.716 17.549 36.248 1.00 81.81 173 ALA A CA 1
ATOM 1325 C C . ALA A 1 173 ? -27.857 17.674 37.273 1.00 81.81 173 ALA A C 1
ATOM 1327 O O . ALA A 1 173 ? -28.326 18.785 37.537 1.00 81.81 173 ALA A O 1
ATOM 1328 N N . ALA A 1 174 ? -28.271 16.567 37.897 1.00 81.31 174 ALA A N 1
ATOM 1329 C CA . ALA A 1 174 ? -29.263 16.569 38.971 1.00 81.31 174 ALA A CA 1
ATOM 1330 C C . ALA A 1 174 ? -28.773 17.347 40.205 1.00 81.31 174 ALA A C 1
ATOM 1332 O O . ALA A 1 174 ? -29.502 18.195 40.725 1.00 81.31 174 ALA A O 1
ATOM 1333 N N . LEU A 1 175 ? -27.516 17.136 40.612 1.00 77.12 175 LEU A N 1
ATOM 1334 C CA . LEU A 1 175 ? -26.908 17.851 41.737 1.00 77.12 175 LEU A CA 1
ATOM 1335 C C . LEU A 1 175 ? -26.803 19.360 41.466 1.00 77.12 175 LEU A C 1
ATOM 1337 O O . LEU A 1 175 ? -27.169 20.177 42.309 1.00 77.12 175 LEU A O 1
ATOM 1341 N N . ASN A 1 176 ? -26.395 19.749 40.256 1.00 83.88 176 ASN A N 1
ATOM 1342 C CA . ASN A 1 176 ? -26.337 21.156 39.862 1.00 83.88 176 ASN A CA 1
ATOM 1343 C C . ASN A 1 176 ? -27.724 21.815 39.803 1.00 83.88 176 ASN A C 1
ATOM 1345 O O . ASN A 1 176 ? -27.864 22.980 40.173 1.00 83.88 176 ASN A O 1
ATOM 1349 N N . ARG A 1 177 ? -28.767 21.092 39.375 1.00 85.38 177 ARG A N 1
ATOM 1350 C CA . ARG A 1 177 ? -30.151 21.598 39.417 1.00 85.38 177 ARG A CA 1
ATOM 1351 C C . ARG A 1 177 ? -30.630 21.819 40.851 1.00 85.38 177 ARG A C 1
ATOM 1353 O O . ARG A 1 177 ? -31.256 22.844 41.108 1.00 85.38 177 ARG A O 1
ATOM 1360 N N . ALA A 1 178 ? -30.325 20.900 41.767 1.00 85.00 178 ALA A N 1
ATOM 1361 C CA . ALA A 1 178 ? -30.656 21.051 43.183 1.00 85.00 178 ALA A CA 1
ATOM 1362 C C . ALA A 1 178 ? -29.925 22.252 43.806 1.00 85.00 178 ALA A C 1
ATOM 1364 O O . ALA A 1 178 ? -30.569 23.092 44.427 1.00 85.00 178 ALA A O 1
ATOM 1365 N N . ASN A 1 179 ? -28.626 22.410 43.529 1.00 85.88 179 ASN A N 1
ATOM 1366 C CA . ASN A 1 179 ? -27.844 23.554 44.010 1.00 85.88 179 ASN A CA 1
ATOM 1367 C C . ASN A 1 179 ? -28.347 24.895 43.459 1.00 85.88 179 ASN A C 1
ATOM 1369 O O . ASN A 1 179 ? -28.412 25.875 44.192 1.00 85.88 179 ASN A O 1
ATOM 1373 N N . ARG A 1 180 ? -28.769 24.966 42.188 1.00 86.88 180 ARG A N 1
ATOM 1374 C CA . ARG A 1 180 ? -29.373 26.193 41.633 1.00 86.88 180 ARG A CA 1
ATOM 1375 C C . ARG A 1 180 ? -30.691 26.552 42.318 1.00 86.88 180 ARG A C 1
ATOM 1377 O O . ARG A 1 180 ? -30.934 27.731 42.558 1.00 86.88 180 ARG A O 1
ATOM 1384 N N . LYS A 1 181 ? -31.524 25.554 42.637 1.00 91.88 181 LYS A N 1
ATOM 1385 C CA . LYS A 1 181 ? -32.776 25.767 43.377 1.00 91.88 181 LYS A CA 1
ATOM 1386 C C . LYS A 1 181 ? -32.500 26.247 44.800 1.00 91.88 181 LYS A C 1
ATOM 1388 O O . LYS A 1 181 ? -33.011 27.302 45.162 1.00 91.88 181 LYS A O 1
ATOM 1393 N N . ALA A 1 182 ? -31.626 25.560 45.535 1.00 89.31 182 ALA A N 1
ATOM 1394 C CA . ALA A 1 182 ? -31.226 25.951 46.887 1.00 89.31 182 ALA A CA 1
ATOM 1395 C C . ALA A 1 182 ? -30.659 27.381 46.919 1.00 89.31 182 ALA A C 1
ATOM 1397 O O . ALA A 1 182 ? -31.157 28.222 47.659 1.00 89.31 182 ALA A O 1
ATOM 1398 N N . ASN A 1 183 ? -29.738 27.713 46.005 1.00 87.25 183 ASN A N 1
ATOM 1399 C CA . ASN A 1 183 ? -29.195 29.069 45.904 1.00 87.25 183 ASN A CA 1
ATOM 1400 C C . ASN A 1 183 ? -30.279 30.116 45.593 1.00 87.25 183 ASN A C 1
ATOM 1402 O O . ASN A 1 183 ? -30.242 31.220 46.130 1.00 87.25 183 ASN A O 1
ATOM 1406 N N . SER A 1 184 ? -31.254 29.800 44.733 1.00 87.50 184 SER A N 1
ATOM 1407 C CA . SER A 1 184 ? -32.347 30.732 44.418 1.00 87.50 184 SER A CA 1
ATOM 1408 C C . SER A 1 184 ? -33.294 30.962 45.601 1.00 87.50 184 SER A C 1
ATOM 1410 O O . SER A 1 184 ? -33.780 32.078 45.802 1.00 87.50 184 SER A O 1
ATOM 1412 N N . GLU A 1 185 ? -33.532 29.926 46.405 1.00 89.88 185 GLU A N 1
ATOM 1413 C CA . GLU A 1 185 ? -34.365 29.994 47.605 1.00 89.88 185 GLU A CA 1
ATOM 1414 C C . GLU A 1 185 ? -33.660 30.763 48.724 1.00 89.88 185 GLU A C 1
ATOM 1416 O O . GLU A 1 185 ? -34.282 31.623 49.352 1.00 89.88 185 GLU A O 1
ATOM 1421 N N . ASP A 1 186 ? -32.357 30.546 48.904 1.00 88.19 186 ASP A N 1
ATOM 1422 C CA . ASP A 1 186 ? -31.535 31.278 49.867 1.00 88.19 186 ASP A CA 1
ATOM 1423 C C . ASP A 1 186 ? -31.455 32.769 49.528 1.00 88.19 186 ASP A C 1
ATOM 1425 O O . ASP A 1 186 ? -31.669 33.610 50.403 1.00 88.19 186 ASP A O 1
ATOM 1429 N N . VAL A 1 187 ? -31.260 33.121 48.252 1.00 89.00 187 VAL A N 1
ATOM 1430 C CA . VAL A 1 187 ? -31.303 34.523 47.798 1.00 89.00 187 VAL A CA 1
ATOM 1431 C C . VAL A 1 187 ? -32.679 35.135 48.056 1.00 89.00 187 VAL A C 1
ATOM 1433 O O . VAL A 1 187 ? -32.775 36.243 48.586 1.00 89.00 187 VAL A O 1
ATOM 1436 N N . ARG A 1 188 ? -33.767 34.419 47.746 1.00 89.44 188 ARG A N 1
ATOM 1437 C CA . ARG A 1 188 ? -35.129 34.910 48.002 1.00 89.44 188 ARG A CA 1
ATOM 1438 C C . ARG A 1 188 ? -35.385 35.117 49.497 1.00 89.44 188 ARG A C 1
ATOM 1440 O O . ARG A 1 188 ? -36.025 36.097 49.883 1.00 89.44 188 ARG A O 1
ATOM 1447 N N . LYS A 1 189 ? -34.881 34.222 50.346 1.00 90.69 189 LYS A N 1
ATOM 1448 C CA . LYS A 1 189 ? -34.993 34.315 51.806 1.00 90.69 189 LYS A CA 1
ATOM 1449 C C . LYS A 1 189 ? -34.169 35.477 52.363 1.00 90.69 189 LYS A C 1
ATOM 1451 O O . LYS A 1 189 ? -34.685 36.218 53.198 1.00 90.69 189 LYS A O 1
ATOM 1456 N N . ALA A 1 190 ? -32.949 35.681 51.867 1.00 87.12 190 ALA A N 1
ATOM 1457 C CA . ALA A 1 190 ? -32.094 36.809 52.230 1.00 87.12 190 ALA A CA 1
ATOM 1458 C C . ALA A 1 190 ? -32.746 38.150 51.858 1.00 87.12 190 ALA A C 1
ATOM 1460 O O . ALA A 1 190 ? -32.876 39.026 52.708 1.00 87.12 190 ALA A O 1
ATOM 1461 N N . GLN A 1 191 ? -33.292 38.270 50.644 1.00 87.88 191 GLN A N 1
ATOM 1462 C CA . GLN A 1 191 ? -34.012 39.472 50.206 1.00 87.88 191 GLN A CA 1
ATOM 1463 C C . GLN A 1 191 ? -35.263 39.764 51.052 1.00 87.88 191 GLN A C 1
ATOM 1465 O O . GLN A 1 191 ? -35.583 40.922 51.324 1.00 87.88 191 GLN A O 1
ATOM 1470 N N . LEU A 1 192 ? -35.993 38.729 51.485 1.00 84.31 192 LEU A N 1
ATOM 1471 C CA . LEU A 1 192 ? -37.133 38.891 52.396 1.00 84.31 192 LEU A CA 1
ATOM 1472 C C . LEU A 1 192 ? -36.695 39.319 53.803 1.00 84.31 192 LEU A C 1
ATOM 1474 O O . LEU A 1 192 ? -37.393 40.110 54.440 1.00 84.31 192 LEU A O 1
ATOM 1478 N N . ALA A 1 193 ? -35.557 38.818 54.288 1.00 86.25 193 ALA A N 1
ATOM 1479 C CA . ALA A 1 193 ? -34.982 39.226 55.565 1.00 86.25 193 ALA A CA 1
ATOM 1480 C C . ALA A 1 193 ? -34.506 40.688 55.525 1.00 86.25 193 ALA A C 1
ATOM 1482 O O . ALA A 1 193 ? -34.876 41.459 56.408 1.00 86.25 193 ALA A O 1
ATOM 1483 N N . GLU A 1 194 ? -33.800 41.100 54.468 1.00 84.75 194 GLU A N 1
ATOM 1484 C CA . GLU A 1 194 ? -33.388 42.495 54.256 1.00 84.75 194 GLU A CA 1
ATOM 1485 C C . GLU A 1 194 ? -34.591 43.439 54.183 1.00 84.75 194 GLU A C 1
ATOM 1487 O O . GLU A 1 194 ? -34.621 44.460 54.871 1.00 84.75 194 GLU A O 1
ATOM 1492 N N . LYS A 1 195 ? -35.637 43.075 53.427 1.00 86.56 195 LYS A N 1
ATOM 1493 C CA . LYS A 1 195 ? -36.874 43.869 53.366 1.00 86.56 195 LYS A CA 1
ATOM 1494 C C . LYS A 1 195 ? -37.547 44.005 54.730 1.00 86.56 195 LYS A C 1
ATOM 1496 O O . LYS A 1 195 ? -38.040 45.085 55.045 1.00 86.56 195 LYS A O 1
ATOM 1501 N N . ARG A 1 196 ? -37.558 42.950 55.551 1.00 86.44 196 ARG A N 1
ATOM 1502 C CA . ARG A 1 196 ? -38.115 43.002 56.914 1.00 86.44 196 ARG A CA 1
ATOM 1503 C C . ARG A 1 196 ? -37.287 43.871 57.853 1.00 86.44 196 ARG A C 1
ATOM 1505 O O . ARG A 1 196 ? -37.871 44.606 58.642 1.00 86.44 196 ARG A O 1
ATOM 1512 N N . ILE A 1 197 ? -35.959 43.805 57.770 1.00 86.50 197 ILE A N 1
ATOM 1513 C CA . ILE A 1 197 ? -35.067 44.668 58.557 1.00 86.50 197 ILE A CA 1
ATOM 1514 C C . ILE A 1 197 ? -35.283 46.131 58.158 1.00 86.50 197 ILE A C 1
ATOM 1516 O O . ILE A 1 197 ? -35.463 46.978 59.026 1.00 86.50 197 ILE A O 1
ATOM 1520 N N . LEU A 1 198 ? -35.368 46.417 56.856 1.00 83.00 198 LEU A N 1
ATOM 1521 C CA . LEU A 1 198 ? -35.614 47.766 56.349 1.00 83.00 198 LEU A CA 1
ATOM 1522 C C . LEU A 1 198 ? -36.993 48.306 56.760 1.00 83.00 198 LEU A C 1
ATOM 1524 O O . LEU A 1 198 ? -37.110 49.476 57.115 1.00 83.00 198 LEU A O 1
ATOM 1528 N N . GLN A 1 199 ? -38.035 47.467 56.739 1.00 81.44 199 GLN A N 1
ATOM 1529 C CA . GLN A 1 199 ? -39.371 47.849 57.208 1.00 81.44 199 GLN A CA 1
ATOM 1530 C C . GLN A 1 199 ? -39.374 48.172 58.703 1.00 81.44 199 GLN A C 1
ATOM 1532 O O . GLN A 1 199 ? -39.848 49.242 59.073 1.00 81.44 199 GLN A O 1
ATOM 1537 N N . LYS A 1 200 ? -38.769 47.321 59.542 1.00 83.81 200 LYS A N 1
ATOM 1538 C CA . LYS A 1 200 ? -38.651 47.580 60.986 1.00 83.81 200 LYS A CA 1
ATOM 1539 C C . LYS A 1 200 ? -37.849 48.845 61.282 1.00 83.81 200 LYS A C 1
ATOM 1541 O O . LYS A 1 200 ? -38.310 49.682 62.045 1.00 83.81 200 LYS A O 1
ATOM 1546 N N . ALA A 1 201 ? -36.712 49.042 60.614 1.00 82.81 201 ALA A N 1
ATOM 1547 C CA . ALA A 1 201 ? -35.908 50.253 60.770 1.00 82.81 201 ALA A CA 1
ATOM 1548 C C . ALA A 1 201 ? -36.682 51.518 60.358 1.00 82.81 201 ALA A C 1
ATOM 1550 O O . ALA A 1 201 ? -36.565 52.560 61.000 1.00 82.81 201 ALA A O 1
ATOM 1551 N N . ARG A 1 202 ? -37.515 51.435 59.310 1.00 81.56 202 ARG A N 1
ATOM 1552 C CA . ARG A 1 202 ? -38.370 52.548 58.876 1.00 81.56 202 ARG A CA 1
ATOM 1553 C C . ARG A 1 202 ? -39.509 52.822 59.857 1.00 81.56 202 ARG A C 1
ATOM 1555 O O . ARG A 1 202 ? -39.817 53.986 60.098 1.00 81.56 202 ARG A O 1
ATOM 1562 N N . GLU A 1 203 ? -40.126 51.785 60.414 1.00 79.50 203 GLU A N 1
ATOM 1563 C CA . GLU A 1 203 ? -41.165 51.908 61.443 1.00 79.50 203 GLU A CA 1
ATOM 1564 C C . GLU A 1 203 ? -40.601 52.494 62.743 1.00 79.50 203 GLU A C 1
ATOM 1566 O O . GLU A 1 203 ? -41.191 53.415 63.303 1.00 79.50 203 GLU A O 1
ATOM 1571 N N . GLU A 1 204 ? -39.422 52.047 63.178 1.00 79.25 204 GLU A N 1
ATOM 1572 C CA . GLU A 1 204 ? -38.716 52.584 64.345 1.00 79.25 204 GLU A CA 1
ATOM 1573 C C . GLU A 1 204 ? -38.270 54.035 64.127 1.00 79.25 204 GLU A C 1
ATOM 1575 O O . GLU A 1 204 ? -38.463 54.875 65.008 1.00 79.25 204 GLU A O 1
ATOM 1580 N N . ALA A 1 205 ? -37.754 54.374 62.940 1.00 78.56 205 ALA A N 1
ATOM 1581 C CA . ALA A 1 205 ? -37.421 55.752 62.581 1.00 78.56 205 ALA A CA 1
ATOM 1582 C C . ALA A 1 205 ? -38.668 56.650 62.534 1.00 78.56 205 ALA A C 1
ATOM 1584 O O . ALA A 1 205 ? -38.629 57.778 63.019 1.00 78.56 205 ALA A O 1
ATOM 1585 N N . ALA A 1 206 ? -39.795 56.153 62.012 1.00 79.50 206 ALA A N 1
ATOM 1586 C CA . ALA A 1 206 ? -41.060 56.884 62.004 1.00 79.50 206 ALA A CA 1
ATOM 1587 C C . ALA A 1 206 ? -41.642 57.057 63.418 1.00 79.50 206 ALA A C 1
ATOM 1589 O O . ALA A 1 206 ? -42.176 58.119 63.734 1.00 79.50 206 ALA A O 1
ATOM 1590 N N . ALA A 1 207 ? -41.518 56.050 64.287 1.00 77.88 207 ALA A N 1
ATOM 1591 C CA . ALA A 1 207 ? -41.931 56.135 65.686 1.00 77.88 207 ALA A CA 1
ATOM 1592 C C . ALA A 1 207 ? -41.046 57.108 66.482 1.00 77.88 207 ALA A C 1
ATOM 1594 O O . ALA A 1 207 ? -41.564 57.905 67.265 1.00 77.88 207 ALA A O 1
ATOM 1595 N N . LYS A 1 208 ? -39.728 57.098 66.243 1.00 78.12 208 LYS A N 1
ATOM 1596 C CA . LYS A 1 208 ? -38.788 58.060 66.828 1.00 78.12 208 LYS A CA 1
ATOM 1597 C C . LYS A 1 208 ? -39.071 59.482 66.339 1.00 78.12 208 LYS A C 1
ATOM 1599 O O . LYS A 1 208 ? -39.200 60.369 67.170 1.00 78.12 208 LYS A O 1
ATOM 1604 N N . ALA A 1 209 ? -39.299 59.679 65.040 1.00 76.69 209 ALA A N 1
ATOM 1605 C CA . ALA A 1 209 ? -39.675 60.977 64.478 1.00 76.69 209 ALA A CA 1
ATOM 1606 C C . ALA A 1 209 ? -41.024 61.489 65.015 1.00 76.69 209 ALA A C 1
ATOM 1608 O O . ALA A 1 209 ? -41.174 62.683 65.249 1.00 76.69 209 ALA A O 1
ATOM 1609 N N . ARG A 1 210 ? -42.005 60.606 65.264 1.00 75.56 210 ARG A N 1
ATOM 1610 C CA . ARG A 1 210 ? -43.267 60.984 65.927 1.00 75.56 210 ARG A CA 1
ATOM 1611 C C . ARG A 1 210 ? -43.049 61.412 67.377 1.00 75.56 210 ARG A C 1
ATOM 1613 O O . ARG A 1 210 ? -43.580 62.445 67.763 1.00 75.56 210 ARG A O 1
ATOM 1620 N N . ARG A 1 211 ? -42.235 60.677 68.144 1.00 71.62 211 ARG A N 1
ATOM 1621 C CA . ARG A 1 211 ? -41.870 61.049 69.524 1.00 71.62 211 ARG A CA 1
ATOM 1622 C C . ARG A 1 211 ? -41.077 62.355 69.585 1.00 71.62 211 ARG A C 1
ATOM 1624 O O . ARG A 1 211 ? -41.335 63.178 70.451 1.00 71.62 211 ARG A O 1
ATOM 1631 N N . GLU A 1 212 ? -40.147 62.571 68.659 1.00 71.38 212 GLU A N 1
ATOM 1632 C CA . GLU A 1 212 ? -39.376 63.816 68.557 1.00 71.38 212 GLU A CA 1
ATOM 1633 C C . GLU A 1 212 ? -40.248 64.995 68.113 1.00 71.38 212 GLU A C 1
ATOM 1635 O O . GLU A 1 212 ? -40.075 66.093 68.627 1.00 71.38 212 GLU A O 1
ATOM 1640 N N . ALA A 1 213 ? -41.225 64.784 67.224 1.00 69.81 213 ALA A N 1
ATOM 1641 C CA . ALA A 1 213 ? -42.193 65.813 66.843 1.00 69.81 213 ALA A CA 1
ATOM 1642 C C . ALA A 1 213 ? -43.169 66.159 67.982 1.00 69.81 213 ALA A C 1
ATOM 1644 O O . ALA A 1 213 ? -43.565 67.315 68.117 1.00 69.81 213 ALA A O 1
ATOM 1645 N N . GLU A 1 214 ? -43.550 65.183 68.807 1.00 66.44 214 GLU A N 1
ATOM 1646 C CA . GLU A 1 214 ? -44.373 65.393 70.004 1.00 66.44 214 GLU A CA 1
ATOM 1647 C C . GLU A 1 214 ? -43.582 66.145 71.089 1.00 66.44 214 GLU A C 1
ATOM 1649 O O . GLU A 1 214 ? -44.056 67.160 71.592 1.00 66.44 214 GLU A O 1
ATOM 1654 N N . ALA A 1 215 ? -42.319 65.767 71.321 1.00 64.75 215 ALA A N 1
ATOM 1655 C CA . ALA A 1 215 ? -41.404 66.478 72.219 1.00 64.75 215 ALA A CA 1
ATOM 1656 C C . ALA A 1 215 ? -41.015 67.882 71.709 1.00 64.75 215 ALA A C 1
ATOM 1658 O O . ALA A 1 215 ? -40.813 68.804 72.498 1.00 64.75 215 ALA A O 1
ATOM 1659 N N . ALA A 1 216 ? -40.911 68.083 70.391 1.00 62.50 216 ALA A N 1
ATOM 1660 C CA . ALA A 1 216 ? -40.660 69.396 69.796 1.00 62.50 216 ALA A CA 1
ATOM 1661 C C . ALA A 1 216 ? -41.889 70.307 69.886 1.00 62.50 216 ALA A C 1
ATOM 1663 O O . ALA A 1 216 ? -41.728 71.502 70.106 1.00 62.50 216 ALA A O 1
ATOM 1664 N N . LYS A 1 217 ? -43.109 69.761 69.776 1.00 59.84 217 LYS A N 1
ATOM 1665 C CA . LYS A 1 217 ? -44.351 70.504 70.046 1.00 59.84 217 LYS A CA 1
ATOM 1666 C C . LYS A 1 217 ? -44.486 70.886 71.518 1.00 59.84 217 LYS A C 1
ATOM 1668 O O . LYS A 1 217 ? -44.937 71.988 71.803 1.00 59.84 217 LYS A O 1
ATOM 1673 N N . GLU A 1 218 ? -44.050 70.018 72.427 1.00 56.69 218 GLU A N 1
ATOM 1674 C CA . GLU A 1 218 ? -43.993 70.313 73.862 1.00 56.69 218 GLU A CA 1
ATOM 1675 C C . GLU A 1 218 ? -42.966 71.418 74.173 1.00 56.69 218 GLU A C 1
ATOM 1677 O O . GLU A 1 218 ? -43.239 72.313 74.968 1.00 56.69 218 GLU A O 1
ATOM 1682 N N . LYS A 1 219 ? -41.826 71.441 73.465 1.00 57.62 219 LYS A N 1
ATOM 1683 C CA . LYS A 1 219 ? -40.823 72.517 73.576 1.00 57.62 219 LYS A CA 1
ATOM 1684 C C . LYS A 1 219 ? -41.208 73.830 72.876 1.00 57.62 219 LYS A C 1
ATOM 1686 O O . LYS A 1 219 ? -40.747 74.878 73.306 1.00 57.62 219 LYS A O 1
ATOM 1691 N N . LEU A 1 220 ? -42.049 73.808 71.838 1.00 52.28 220 LEU A N 1
ATOM 1692 C CA . LEU A 1 220 ? -42.506 75.009 71.109 1.00 52.28 220 LEU A CA 1
ATOM 1693 C C . LEU A 1 220 ? -43.605 75.806 71.836 1.00 52.28 220 LEU A C 1
ATOM 1695 O O . LEU A 1 220 ? -43.933 76.907 71.400 1.00 52.28 220 LEU A O 1
ATOM 1699 N N . LEU A 1 221 ? -44.163 75.279 72.932 1.00 47.81 221 LEU A N 1
ATOM 1700 C CA . LEU A 1 221 ? -45.071 76.015 73.824 1.00 47.81 221 LEU A CA 1
ATOM 1701 C C . LEU A 1 221 ? -44.337 76.817 74.917 1.00 47.81 221 LEU A C 1
ATOM 1703 O O . LEU A 1 221 ? -44.988 77.518 75.689 1.00 47.81 221 LEU A O 1
ATOM 1707 N N . ALA A 1 222 ? -43.003 76.756 74.965 1.00 43.69 222 ALA A N 1
ATOM 1708 C CA . ALA A 1 222 ? -42.170 77.609 75.806 1.00 43.69 222 ALA A CA 1
ATOM 1709 C C . ALA A 1 222 ? -41.387 78.593 74.919 1.00 43.69 222 ALA A C 1
ATOM 1711 O O . ALA A 1 222 ? -40.445 78.226 74.223 1.00 43.69 222 ALA A O 1
ATOM 1712 N N . VAL A 1 223 ? -41.811 79.852 74.926 1.00 40.44 223 VAL A N 1
ATOM 1713 C CA . VAL A 1 223 ? -41.228 80.994 74.199 1.00 40.44 223 VAL A CA 1
ATOM 1714 C C . VAL A 1 223 ? -41.083 82.121 75.232 1.00 40.44 223 VAL A C 1
ATOM 1716 O O . VAL A 1 223 ? -41.995 82.236 76.055 1.00 40.44 223 VAL A O 1
ATOM 1719 N N . PRO A 1 224 ? -40.115 83.056 75.163 1.00 50.69 224 PRO A N 1
ATOM 1720 C CA . PRO A 1 224 ? -38.707 83.057 74.712 1.00 50.69 224 PRO A CA 1
ATOM 1721 C C . PRO A 1 224 ? -37.797 83.747 75.779 1.00 50.69 224 PRO A C 1
ATOM 1723 O O . PRO A 1 224 ? -38.274 84.007 76.877 1.00 50.69 224 PRO A O 1
ATOM 1726 N N . ASP A 1 225 ? -36.521 84.059 75.494 1.00 33.38 225 ASP A N 1
ATOM 1727 C CA . ASP A 1 225 ? -35.992 85.450 75.405 1.00 33.38 225 ASP A CA 1
ATOM 1728 C C . ASP A 1 225 ? -34.448 85.483 75.245 1.00 33.38 225 ASP A C 1
ATOM 1730 O O . ASP A 1 225 ? -33.772 84.530 75.631 1.00 33.38 225 ASP A O 1
ATOM 1734 N N . ASP A 1 226 ? -33.942 86.607 74.717 1.00 40.50 226 ASP A N 1
ATOM 1735 C CA . ASP A 1 226 ? -32.542 87.082 74.577 1.00 40.50 226 ASP A CA 1
ATOM 1736 C C . ASP A 1 226 ? -31.803 86.664 73.280 1.00 40.50 226 ASP A C 1
ATOM 1738 O O . ASP A 1 226 ? -31.366 85.528 73.119 1.00 40.50 226 ASP A O 1
ATOM 1742 N N . LEU A 1 227 ? -31.658 87.455 72.204 1.00 45.34 227 LEU A N 1
ATOM 1743 C CA . LEU A 1 227 ? -31.634 88.908 71.936 1.00 45.34 227 LEU A CA 1
ATOM 1744 C C . LEU A 1 227 ? -30.326 89.667 72.307 1.00 45.34 227 LEU A C 1
ATOM 1746 O O . LEU A 1 227 ? -30.312 90.544 73.154 1.00 45.34 227 LEU A O 1
ATOM 1750 N N . PHE A 1 228 ? -29.288 89.423 71.484 1.00 37.28 228 PHE A N 1
ATOM 1751 C CA . PHE A 1 228 ? -28.063 90.220 71.205 1.00 37.28 228 PHE A CA 1
ATOM 1752 C C . PHE A 1 228 ? -26.773 89.980 72.024 1.00 37.28 228 PHE A C 1
ATOM 1754 O O . PHE A 1 228 ? -26.734 90.084 73.241 1.00 37.28 228 PHE A O 1
ATOM 1761 N N . GLY A 1 229 ? -25.672 89.786 71.277 1.00 36.97 229 GLY A N 1
ATOM 1762 C CA . GLY A 1 229 ? -24.267 89.766 71.722 1.00 36.97 229 GLY A CA 1
ATOM 1763 C C . GLY A 1 229 ? -23.472 88.731 70.912 1.00 36.97 229 GLY A C 1
ATOM 1764 O O . GLY A 1 229 ? -23.469 87.556 71.249 1.00 36.97 229 GLY A O 1
ATOM 1765 N N . ASP A 1 230 ? -23.058 89.007 69.674 1.00 35.16 230 ASP A N 1
ATOM 1766 C CA . ASP A 1 230 ? -21.795 89.672 69.293 1.00 35.16 230 ASP A CA 1
ATOM 1767 C C . ASP A 1 230 ? -20.563 89.222 70.099 1.00 35.16 230 ASP A C 1
ATOM 1769 O O . ASP A 1 230 ? -20.401 89.625 71.246 1.00 35.16 230 ASP A O 1
ATOM 1773 N N . ALA A 1 231 ? -19.725 88.378 69.479 1.00 38.34 231 ALA A N 1
ATOM 1774 C CA . ALA A 1 231 ? -18.255 88.380 69.553 1.00 38.34 231 ALA A CA 1
ATOM 1775 C C . ALA A 1 231 ? -17.681 87.025 69.085 1.00 38.34 231 ALA A C 1
ATOM 1777 O O . ALA A 1 231 ? -17.726 86.019 69.783 1.00 38.34 231 ALA A O 1
ATOM 1778 N N . SER A 1 232 ? -17.148 87.049 67.864 1.00 39.25 232 SER A N 1
ATOM 1779 C CA . SER A 1 232 ? -15.843 86.512 67.448 1.00 39.25 232 SER A CA 1
ATOM 1780 C C . SER A 1 232 ? -15.292 85.174 67.989 1.00 39.25 232 SER A C 1
ATOM 1782 O O . SER A 1 232 ? -15.027 85.014 69.175 1.00 39.25 232 SER A O 1
ATOM 1784 N N . ASP A 1 233 ? -14.835 84.388 67.005 1.00 36.09 233 ASP A N 1
ATOM 1785 C CA . ASP A 1 233 ? -13.560 83.647 66.978 1.00 36.09 233 ASP A CA 1
ATOM 1786 C C . ASP A 1 233 ? -13.596 82.142 67.322 1.00 36.09 233 ASP A C 1
ATOM 1788 O O . ASP A 1 233 ? -13.800 81.733 68.459 1.00 36.09 233 ASP A O 1
ATOM 1792 N N . ILE A 1 234 ? -13.338 81.306 66.304 1.00 41.41 234 ILE A N 1
ATOM 1793 C CA . ILE A 1 234 ? -12.138 80.444 66.194 1.00 41.41 234 ILE A CA 1
ATOM 1794 C C . ILE A 1 234 ? -12.340 79.421 65.048 1.00 41.41 234 ILE A C 1
ATOM 1796 O O . ILE A 1 234 ? -12.992 78.393 65.175 1.00 41.41 234 ILE A O 1
ATOM 1800 N N . SER A 1 235 ? -11.700 79.738 63.916 1.00 41.12 235 SER A N 1
ATOM 1801 C CA . SER A 1 235 ? -10.797 78.867 63.140 1.00 41.12 235 SER A CA 1
ATOM 1802 C C . SER A 1 235 ? -11.246 77.575 62.410 1.00 41.12 235 SER A C 1
ATOM 1804 O O . SER A 1 235 ? -11.608 76.568 63.006 1.00 41.12 235 SER A O 1
ATOM 1806 N N . ARG A 1 236 ? -10.855 77.580 61.117 1.00 41.09 236 ARG A N 1
ATOM 1807 C CA . ARG A 1 236 ? -10.098 76.555 60.344 1.00 41.09 236 ARG A CA 1
ATOM 1808 C C . ARG A 1 236 ? -10.825 75.619 59.359 1.00 41.09 236 ARG A C 1
ATOM 1810 O O . ARG A 1 236 ? -11.347 74.565 59.691 1.00 41.09 236 ARG A O 1
ATOM 1817 N N . THR A 1 237 ? -10.680 76.006 58.088 1.00 36.44 237 THR A N 1
ATOM 1818 C CA . THR A 1 237 ? -10.089 75.248 56.960 1.00 36.44 237 THR A CA 1
ATOM 1819 C C . THR A 1 237 ? -9.470 73.867 57.244 1.00 36.44 237 THR A C 1
ATOM 1821 O O . THR A 1 237 ? -8.644 73.725 58.145 1.00 36.44 237 THR A O 1
ATOM 1824 N N . GLY A 1 238 ? -9.698 72.909 56.330 1.00 38.94 238 GLY A N 1
ATOM 1825 C CA . GLY A 1 238 ? -8.769 71.793 56.090 1.00 38.94 238 GLY A CA 1
ATOM 1826 C C . GLY A 1 238 ? -9.392 70.497 55.554 1.00 38.94 238 GLY A C 1
ATOM 1827 O O . GLY A 1 238 ? -10.225 69.886 56.205 1.00 38.94 238 GLY A O 1
ATOM 1828 N N . THR A 1 239 ? -8.932 70.082 54.374 1.00 41.16 239 THR A N 1
ATOM 1829 C CA . THR A 1 239 ? -9.059 68.781 53.681 1.00 41.16 239 THR A CA 1
ATOM 1830 C C . THR A 1 239 ? -8.853 67.541 54.578 1.00 41.16 239 THR A C 1
ATOM 1832 O O . THR A 1 239 ? -8.250 67.641 55.645 1.00 41.16 239 THR A O 1
ATOM 1835 N N . PRO A 1 240 ? -9.132 66.329 54.053 1.00 47.50 240 PRO A N 1
ATOM 1836 C CA . PRO A 1 240 ? -7.997 65.411 53.959 1.00 47.50 240 PRO A CA 1
ATOM 1837 C C . PRO A 1 240 ? -7.841 64.804 52.563 1.00 47.50 240 PRO A C 1
ATOM 1839 O O . PRO A 1 240 ? -8.760 64.234 51.980 1.00 47.50 240 PRO A O 1
ATOM 1842 N N . ALA A 1 241 ? -6.614 64.912 52.063 1.00 38.38 241 ALA A N 1
ATOM 1843 C CA . ALA A 1 241 ? -6.060 64.098 51.002 1.00 38.38 241 ALA A CA 1
ATOM 1844 C C . ALA A 1 241 ? -4.878 63.308 51.580 1.00 38.38 241 ALA A C 1
ATOM 1846 O O . ALA A 1 241 ? -4.021 63.909 52.221 1.00 38.38 241 ALA A O 1
ATOM 1847 N N . ASN A 1 242 ? -4.837 62.017 51.224 1.00 34.75 242 ASN A N 1
ATOM 1848 C CA . ASN A 1 242 ? -3.647 61.180 51.000 1.00 34.75 242 ASN A CA 1
ATOM 1849 C C . ASN A 1 242 ? -2.774 60.830 52.224 1.00 34.75 242 ASN A C 1
ATOM 1851 O O . ASN A 1 242 ? -2.621 61.619 53.140 1.00 34.75 242 ASN A O 1
ATOM 1855 N N . GLY A 1 243 ? -2.115 59.681 52.343 1.00 37.97 243 GLY A N 1
ATOM 1856 C CA . GLY A 1 243 ? -1.882 58.467 51.545 1.00 37.97 243 GLY A CA 1
ATOM 1857 C C . GLY A 1 243 ? -1.401 57.411 52.568 1.00 37.97 243 GLY A C 1
ATOM 1858 O O . GLY A 1 243 ? -1.436 57.671 53.765 1.00 37.97 243 GLY A O 1
ATOM 1859 N N . THR A 1 244 ? -0.933 56.199 52.310 1.00 32.59 244 THR A N 1
ATOM 1860 C CA . THR A 1 244 ? -0.220 55.516 51.217 1.00 32.59 244 THR A CA 1
ATOM 1861 C C . THR A 1 244 ? -0.026 54.105 51.803 1.00 32.59 244 THR A C 1
ATOM 1863 O O . THR A 1 244 ? 0.227 53.979 52.998 1.00 32.59 244 THR A O 1
ATOM 1866 N N . GLY A 1 245 ? -0.249 53.003 51.101 1.00 33.72 245 GLY A N 1
ATOM 1867 C CA . GLY A 1 245 ? 0.546 52.455 50.000 1.00 33.72 245 GLY A CA 1
ATOM 1868 C C . GLY A 1 245 ? 0.411 50.918 50.095 1.00 33.72 245 GLY A C 1
ATOM 1869 O O . GLY A 1 245 ? -0.166 50.429 51.059 1.00 33.72 245 GLY A O 1
ATOM 1870 N N . THR A 1 246 ? 0.864 50.026 49.225 1.00 29.66 246 THR A N 1
ATOM 1871 C CA . THR A 1 246 ? 1.582 49.989 47.944 1.00 29.66 246 THR A CA 1
ATOM 1872 C C . THR A 1 246 ? 1.554 48.487 47.566 1.00 29.66 246 THR A C 1
ATOM 1874 O O . THR A 1 246 ? 1.579 47.655 48.472 1.00 29.66 246 THR A O 1
ATOM 1877 N N . SER A 1 247 ? 1.613 48.137 46.269 1.00 32.50 247 SER A N 1
ATOM 1878 C CA . SER A 1 247 ? 2.060 46.828 45.712 1.00 32.50 247 SER A CA 1
ATOM 1879 C C . SER A 1 247 ? 1.096 45.625 45.889 1.00 32.50 247 SER A C 1
ATOM 1881 O O . SER A 1 247 ? 0.610 45.373 46.975 1.00 32.50 247 SER A O 1
ATOM 1883 N N . THR A 1 248 ? 0.726 44.805 44.897 1.00 43.59 248 THR A N 1
ATOM 1884 C CA . THR A 1 248 ? 1.343 44.353 43.635 1.00 43.59 248 THR A CA 1
ATOM 1885 C C . THR A 1 248 ? 0.245 43.775 42.706 1.00 43.59 248 THR A C 1
ATOM 1887 O O . THR A 1 248 ? -0.683 43.144 43.211 1.00 43.59 248 THR A O 1
ATOM 1890 N N . PRO A 1 249 ? 0.319 43.900 41.365 1.00 37.97 249 PRO A N 1
ATOM 1891 C CA . PRO A 1 249 ? -0.403 43.006 40.462 1.00 37.97 249 PRO A CA 1
ATOM 1892 C C . PRO A 1 249 ? 0.476 41.788 40.141 1.00 37.97 249 PRO A C 1
ATOM 1894 O O . PRO A 1 249 ? 1.560 41.919 39.569 1.00 37.97 249 PRO A O 1
ATOM 1897 N N . ILE A 1 250 ? 0.020 40.594 40.527 1.00 37.53 250 ILE A N 1
ATOM 1898 C CA . ILE A 1 250 ? 0.702 39.338 40.206 1.00 37.53 250 ILE A CA 1
ATOM 1899 C C . ILE A 1 250 ? 0.480 39.004 38.729 1.00 37.53 250 ILE A C 1
ATOM 1901 O O . ILE A 1 250 ? -0.622 38.730 38.262 1.00 37.53 250 ILE A O 1
ATOM 1905 N N . ASN A 1 251 ? 1.601 39.042 38.022 1.00 32.12 251 ASN A N 1
ATOM 1906 C CA . ASN A 1 251 ? 1.891 38.406 36.753 1.00 32.12 251 ASN A CA 1
ATOM 1907 C C . ASN A 1 251 ? 1.740 36.881 36.872 1.00 32.12 251 ASN A C 1
ATOM 1909 O O . ASN A 1 251 ? 2.468 36.266 37.650 1.00 32.12 251 ASN A O 1
ATOM 1913 N N . GLU A 1 252 ? 0.914 36.257 36.028 1.00 35.50 252 GLU A N 1
ATOM 1914 C CA . GLU A 1 252 ? 1.209 34.889 35.605 1.00 35.50 252 GLU A CA 1
ATOM 1915 C C . GLU A 1 252 ? 1.013 34.672 34.094 1.00 35.50 252 GLU A C 1
ATOM 1917 O O . GLU A 1 252 ? -0.051 34.336 33.588 1.00 35.50 252 GLU A O 1
ATOM 1922 N N . LYS A 1 253 ? 2.133 34.867 33.384 1.00 34.75 253 LYS A N 1
ATOM 1923 C CA . LYS A 1 253 ? 2.661 33.993 32.320 1.00 34.75 253 LYS A CA 1
ATOM 1924 C C . LYS A 1 253 ? 1.738 33.696 31.128 1.00 34.75 253 LYS A C 1
ATOM 1926 O O . LYS A 1 253 ? 1.462 32.542 30.813 1.00 34.75 253 LYS A O 1
ATOM 1931 N N . LEU A 1 254 ? 1.488 34.717 30.308 1.00 36.00 254 LEU A N 1
ATOM 1932 C CA . LEU A 1 254 ? 1.471 34.522 28.853 1.00 36.00 254 LEU A CA 1
ATOM 1933 C C . LEU A 1 254 ? 2.920 34.532 28.339 1.00 36.00 254 LEU A C 1
ATOM 1935 O O . LEU A 1 254 ? 3.541 35.584 28.178 1.00 36.00 254 LEU A O 1
ATOM 1939 N N . LYS A 1 255 ? 3.485 33.345 28.089 1.00 36.75 255 LYS A N 1
ATOM 1940 C CA . LYS A 1 255 ? 4.771 33.212 27.392 1.00 36.75 255 LYS A CA 1
ATOM 1941 C C . LYS A 1 255 ? 4.591 33.557 25.914 1.00 36.75 255 LYS A C 1
ATOM 1943 O O . LYS A 1 255 ? 4.193 32.726 25.104 1.00 36.75 255 LYS A O 1
ATOM 1948 N N . LYS A 1 256 ? 4.967 34.788 25.573 1.00 34.44 256 LYS A N 1
ATOM 1949 C CA . LYS A 1 256 ? 5.340 35.214 24.223 1.00 34.44 256 LYS A CA 1
ATOM 1950 C C . LYS A 1 256 ? 6.586 34.433 23.794 1.00 34.44 256 LYS A C 1
ATOM 1952 O O . LYS A 1 256 ? 7.684 34.712 24.266 1.00 34.44 256 LYS A O 1
ATOM 1957 N N . THR A 1 257 ? 6.417 33.465 22.899 1.00 33.06 257 THR A N 1
ATOM 1958 C CA . THR A 1 257 ? 7.515 32.910 22.099 1.00 33.06 257 THR A CA 1
ATOM 1959 C C . THR A 1 257 ? 7.396 33.465 20.681 1.00 33.06 257 THR A C 1
ATOM 1961 O O . THR A 1 257 ? 6.455 33.185 19.952 1.00 33.06 257 THR A O 1
ATOM 1964 N N . THR A 1 258 ? 8.310 34.386 20.374 1.00 34.44 258 THR A N 1
ATOM 1965 C CA . THR A 1 258 ? 8.984 34.568 19.077 1.00 34.44 258 THR A CA 1
ATOM 1966 C C . THR A 1 258 ? 8.215 34.162 17.808 1.00 34.44 258 THR A C 1
ATOM 1968 O O . THR A 1 258 ? 8.248 33.007 17.385 1.00 34.44 258 THR A O 1
ATOM 1971 N N . LEU A 1 259 ? 7.634 35.161 17.131 1.00 41.75 259 LEU A N 1
ATOM 1972 C CA . LEU A 1 259 ? 7.461 35.146 15.675 1.00 41.75 259 LEU A CA 1
ATOM 1973 C C . LEU A 1 259 ? 8.847 34.986 15.026 1.00 41.75 259 LEU A C 1
ATOM 1975 O O . LEU A 1 259 ? 9.723 35.813 15.270 1.00 41.75 259 LEU A O 1
ATOM 1979 N N . GLY A 1 260 ? 9.030 33.953 14.205 1.00 42.28 260 GLY A N 1
ATOM 1980 C CA . GLY A 1 260 ? 10.267 33.735 13.449 1.00 42.28 260 GLY A CA 1
ATOM 1981 C C . GLY A 1 260 ? 10.749 32.291 13.514 1.00 42.28 260 GLY A C 1
ATOM 1982 O O . GLY A 1 260 ? 11.773 31.995 14.115 1.00 42.28 260 GLY A O 1
ATOM 1983 N N . GLY A 1 261 ? 9.991 31.386 12.904 1.00 34.78 261 GLY A N 1
ATOM 1984 C CA . GLY A 1 261 ? 10.378 29.992 12.740 1.00 34.78 261 GLY A CA 1
ATOM 1985 C C . GLY A 1 261 ? 9.290 29.267 11.973 1.00 34.78 261 GLY A C 1
ATOM 1986 O O . GLY A 1 261 ? 8.325 28.800 12.569 1.00 34.78 261 GLY A O 1
ATOM 1987 N N . PHE A 1 262 ? 9.423 29.205 10.648 1.00 43.50 262 PHE A N 1
ATOM 1988 C CA . PHE A 1 262 ? 8.620 28.320 9.810 1.00 43.50 262 PHE A CA 1
ATOM 1989 C C . PHE A 1 262 ? 8.916 26.870 10.211 1.00 43.50 262 PHE A C 1
ATOM 1991 O O . PHE A 1 262 ? 9.771 26.205 9.630 1.00 43.50 262 PHE A O 1
ATOM 1998 N N . LYS A 1 263 ? 8.214 26.367 11.228 1.00 46.97 263 LYS A N 1
ATOM 1999 C CA . LYS A 1 263 ? 8.041 24.930 11.394 1.00 46.97 263 LYS A CA 1
ATOM 2000 C C . LYS A 1 263 ? 7.065 24.509 10.307 1.00 46.97 263 LYS A C 1
ATOM 2002 O O . LYS A 1 263 ? 5.917 24.953 10.299 1.00 46.97 263 LYS A O 1
ATOM 2007 N N . LYS A 1 264 ? 7.568 23.729 9.346 1.00 55.50 264 LYS A N 1
ATOM 2008 C CA . LYS A 1 264 ? 6.749 23.031 8.351 1.00 55.50 264 LYS A CA 1
ATOM 2009 C C . LYS A 1 264 ? 5.546 22.432 9.078 1.00 55.50 264 LYS A C 1
ATOM 2011 O O . LYS A 1 264 ? 5.728 21.814 10.127 1.00 55.50 264 LYS A O 1
ATOM 2016 N N . LYS A 1 265 ? 4.340 22.657 8.548 1.00 56.69 265 LYS A N 1
ATOM 2017 C CA . LYS A 1 265 ? 3.146 21.948 9.015 1.00 56.69 265 LYS A CA 1
ATOM 2018 C C . LYS A 1 265 ? 3.491 20.448 9.052 1.00 56.69 265 LYS A C 1
ATOM 2020 O O . LYS A 1 265 ? 4.082 19.986 8.069 1.00 56.69 265 LYS A O 1
ATOM 2025 N N . PRO A 1 266 ? 3.212 19.720 10.148 1.00 52.31 266 PRO A N 1
ATOM 2026 C CA . PRO A 1 266 ? 3.294 18.265 10.112 1.00 52.31 266 PRO A CA 1
ATOM 2027 C C . PRO A 1 266 ? 2.427 17.792 8.945 1.00 52.31 266 PRO A C 1
ATOM 2029 O O . PRO A 1 266 ? 1.352 18.350 8.708 1.00 52.31 266 PRO A O 1
ATOM 2032 N N . LYS A 1 267 ? 2.947 16.861 8.145 1.00 59.91 267 LYS A N 1
ATOM 2033 C CA . LYS A 1 267 ? 2.168 16.288 7.048 1.00 59.91 267 LYS A CA 1
ATOM 2034 C C . LYS A 1 267 ? 0.987 15.554 7.674 1.00 59.91 267 LYS A C 1
ATOM 2036 O O . LYS A 1 267 ? 1.129 14.995 8.758 1.00 59.91 267 LYS A O 1
ATOM 2041 N N . ASP A 1 268 ? -0.154 15.526 6.996 1.00 50.78 268 ASP A N 1
ATOM 2042 C CA . ASP A 1 268 ? -1.364 14.879 7.517 1.00 50.78 268 ASP A CA 1
ATOM 2043 C C . ASP A 1 268 ? -1.153 13.387 7.847 1.00 50.78 268 ASP A C 1
ATOM 2045 O O . ASP A 1 268 ? -1.924 12.816 8.604 1.00 50.78 268 ASP A O 1
ATOM 2049 N N . GLU A 1 269 ? -0.068 12.763 7.373 1.00 54.06 269 GLU A N 1
ATOM 2050 C CA . GLU A 1 269 ? 0.381 11.430 7.799 1.00 54.06 269 GLU A CA 1
ATOM 2051 C C . GLU A 1 269 ? 0.753 11.349 9.291 1.00 54.06 269 GLU A C 1
ATOM 2053 O O . GLU A 1 269 ? 0.413 10.356 9.932 1.00 54.06 269 GLU A O 1
ATOM 2058 N N . ASP A 1 270 ? 1.370 12.393 9.859 1.00 53.88 270 ASP A N 1
ATOM 2059 C CA . ASP A 1 270 ? 1.673 12.479 11.293 1.00 53.88 270 ASP A CA 1
ATOM 2060 C C . ASP A 1 270 ? 0.399 12.754 12.095 1.00 53.88 270 ASP A C 1
ATOM 2062 O O . ASP A 1 270 ? 0.227 12.198 13.167 1.00 53.88 270 ASP A O 1
ATOM 2066 N N . ILE A 1 271 ? -0.541 13.545 11.562 1.00 54.56 271 ILE A N 1
ATOM 2067 C CA . ILE A 1 271 ? -1.825 13.840 12.224 1.00 54.56 271 ILE A CA 1
ATOM 2068 C C . ILE A 1 271 ? -2.750 12.614 12.192 1.00 54.56 271 ILE A C 1
ATOM 2070 O O . ILE A 1 271 ? -3.412 12.322 13.179 1.00 54.56 271 ILE A O 1
ATOM 2074 N N . ILE A 1 2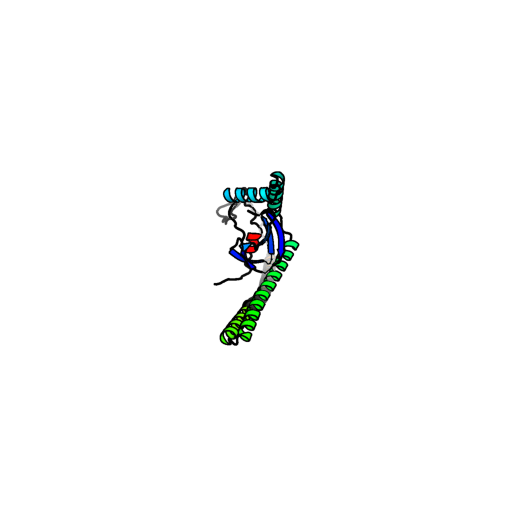72 ? -2.768 11.845 11.101 1.00 56.44 272 ILE A N 1
ATOM 2075 C CA . ILE A 1 272 ? -3.504 10.574 11.002 1.00 56.44 272 ILE A CA 1
ATOM 2076 C C . ILE A 1 272 ? -2.856 9.489 11.885 1.00 56.44 272 ILE A C 1
ATOM 2078 O O . ILE A 1 272 ? -3.545 8.564 12.313 1.00 56.44 272 ILE A O 1
ATOM 2082 N N . ALA A 1 273 ? -1.557 9.598 12.184 1.00 56.75 273 ALA A N 1
ATOM 2083 C CA . ALA A 1 273 ? -0.861 8.729 13.132 1.00 56.75 273 ALA A CA 1
ATOM 2084 C C . ALA A 1 273 ? -1.043 9.151 14.607 1.00 56.75 273 ALA A C 1
ATOM 2086 O O . ALA A 1 273 ? -1.165 8.264 15.449 1.00 56.75 273 ALA A O 1
ATOM 2087 N N . ASP A 1 274 ? -1.104 10.457 14.906 1.00 50.91 274 ASP A N 1
ATOM 2088 C CA . ASP A 1 274 ? -1.353 11.034 16.246 1.00 50.91 274 ASP A CA 1
ATOM 2089 C C . ASP A 1 274 ? -2.844 11.052 16.620 1.00 50.91 274 ASP A C 1
ATOM 2091 O O . ASP A 1 274 ? -3.202 11.196 17.791 1.00 50.91 274 ASP A O 1
ATOM 2095 N N . MET A 1 275 ? -3.742 10.893 15.640 1.00 49.12 275 MET A N 1
ATOM 2096 C CA . MET A 1 275 ? -5.131 10.532 15.897 1.00 49.12 275 MET A CA 1
ATOM 2097 C C . MET A 1 275 ? -5.177 9.089 16.400 1.00 49.12 275 MET A C 1
ATOM 2099 O O . MET A 1 275 ? -5.406 8.144 15.646 1.00 49.12 275 MET A O 1
ATOM 2103 N N . ASP A 1 276 ? -4.966 8.972 17.709 1.00 46.16 276 ASP A N 1
ATOM 2104 C CA . ASP A 1 276 ? -5.212 7.834 18.590 1.00 46.16 276 ASP A CA 1
ATOM 2105 C C . ASP A 1 276 ? -6.642 7.282 18.411 1.00 46.16 276 ASP A C 1
ATOM 2107 O O . ASP A 1 276 ? -7.568 7.502 19.195 1.00 46.16 276 ASP A O 1
ATOM 2111 N N . LEU A 1 277 ? -6.853 6.563 17.309 1.00 48.97 277 LEU A N 1
ATOM 2112 C CA . LEU A 1 277 ? -7.854 5.517 17.208 1.00 48.97 277 LEU A CA 1
ATOM 2113 C C . LEU A 1 277 ? -7.312 4.370 18.056 1.00 48.97 277 LEU A C 1
ATOM 2115 O O . LEU A 1 277 ? -6.639 3.510 17.500 1.00 48.97 277 LEU A O 1
ATOM 2119 N N . GLY A 1 278 ? -7.569 4.412 19.369 1.00 42.62 278 GLY A N 1
ATOM 2120 C CA . GLY A 1 278 ? -7.101 3.470 20.396 1.00 42.62 278 GLY A CA 1
ATOM 2121 C C . GLY A 1 278 ? -7.204 1.992 20.012 1.00 42.62 278 GLY A C 1
ATOM 2122 O O . GLY A 1 278 ? -8.130 1.274 20.405 1.00 42.62 278 GLY A O 1
ATOM 2123 N N . ILE A 1 279 ? -6.230 1.553 19.226 1.00 42.00 279 ILE A N 1
ATOM 2124 C CA . ILE A 1 279 ? -5.907 0.176 18.910 1.00 42.00 279 ILE A CA 1
ATOM 2125 C C . ILE A 1 279 ? -4.549 -0.026 19.565 1.00 42.00 279 ILE A C 1
ATOM 2127 O O . ILE A 1 279 ? -3.504 0.083 18.923 1.00 42.00 279 ILE A O 1
ATOM 2131 N N . ASP A 1 280 ? -4.596 -0.271 20.871 1.00 40.97 280 ASP A N 1
ATOM 2132 C CA . ASP A 1 280 ? -3.501 -0.901 21.590 1.00 40.97 280 ASP A CA 1
ATOM 2133 C C . ASP A 1 280 ? -3.255 -2.258 20.918 1.00 40.97 280 ASP A C 1
ATOM 2135 O O . ASP A 1 280 ? -4.104 -3.153 20.944 1.00 40.97 280 ASP A O 1
ATOM 2139 N N . ILE A 1 281 ? -2.128 -2.372 20.219 1.00 38.94 281 ILE A N 1
ATOM 2140 C CA . ILE A 1 281 ? -1.595 -3.643 19.736 1.00 38.94 281 ILE A CA 1
ATOM 2141 C C . ILE A 1 281 ? -0.577 -4.073 20.788 1.00 38.94 281 ILE A C 1
ATOM 2143 O O . ILE A 1 281 ? 0.600 -3.733 20.686 1.00 38.94 281 ILE A O 1
ATOM 2147 N N . ASP A 1 282 ? -1.051 -4.784 21.808 1.00 38.00 282 ASP A N 1
ATOM 2148 C CA . ASP A 1 282 ? -0.183 -5.623 22.630 1.00 38.00 282 ASP A CA 1
ATOM 2149 C C . ASP A 1 282 ? 0.098 -6.914 21.846 1.00 38.00 282 ASP A C 1
ATOM 2151 O O . ASP A 1 282 ? -0.824 -7.576 21.358 1.00 38.00 282 ASP A O 1
ATOM 2155 N N . ILE A 1 283 ? 1.389 -7.202 21.672 1.00 39.09 283 ILE A N 1
ATOM 2156 C CA . ILE A 1 283 ? 1.938 -8.447 21.110 1.00 39.09 283 ILE A CA 1
ATOM 2157 C C . ILE A 1 283 ? 1.667 -9.611 22.066 1.00 39.09 283 ILE A C 1
ATOM 2159 O O . ILE A 1 283 ? 1.863 -9.421 23.288 1.00 39.09 283 ILE A O 1
#

Sequence (283 aa):
MAQIKGFTSGKPYQMEGLNGKPFVTDQYAVVAHGKAEKEWPFIACSDSSFTESEFERFKAALATDSLRLPSKKALVSKLDDIHALLEYQWTDEDIQRKINRTNALQAKFANYGREKIEKRREEAASRGDEATVAKCDAELAALGSGSGAAKAAQAAANAAKQNGKLAQQERLAALNRANRKANSEDVRKAQLAEKRILQKAREEAAAKARREAEAAKEKLLAVPDDLFGDASDISRTGTPANGTGTSTPINEKLKKTTLGGFKKKPKDEDIIADMDLGIDIDI